Protein AF-A0A939EQE9-F1 (afdb_monomer_lite)

Structure (mmCIF, N/CA/C/O backbone):
data_AF-A0A939EQE9-F1
#
_entry.id   AF-A0A939EQE9-F1
#
loop_
_atom_site.group_PDB
_atom_site.id
_atom_site.type_symbol
_atom_site.label_atom_id
_atom_site.label_alt_id
_atom_site.label_comp_id
_atom_site.label_asym_id
_atom_site.label_entity_id
_atom_site.label_seq_id
_atom_site.pdbx_PDB_ins_code
_atom_site.Cartn_x
_atom_site.Cartn_y
_atom_site.Cartn_z
_atom_site.occupancy
_atom_site.B_iso_or_equiv
_atom_site.auth_seq_id
_atom_site.auth_comp_id
_atom_site.auth_asym_id
_atom_site.auth_atom_id
_atom_site.pdbx_PDB_model_num
ATOM 1 N N . MET A 1 1 ? 16.588 -13.476 35.657 1.00 34.91 1 MET A N 1
ATOM 2 C CA . MET A 1 1 ? 16.085 -14.043 34.390 1.00 34.91 1 MET A CA 1
ATOM 3 C C . MET A 1 1 ? 15.772 -12.868 33.487 1.00 34.91 1 MET A C 1
ATOM 5 O O . MET A 1 1 ? 14.836 -12.142 33.768 1.00 34.91 1 MET A O 1
ATOM 9 N N . GLY A 1 2 ? 16.633 -12.607 32.510 1.00 31.03 2 GLY A N 1
ATOM 10 C CA . GLY A 1 2 ? 16.473 -11.531 31.537 1.00 31.03 2 GLY A CA 1
ATOM 11 C C . GLY A 1 2 ? 17.235 -11.948 30.291 1.00 31.03 2 GLY A C 1
ATOM 12 O O . GLY A 1 2 ? 18.462 -11.993 30.320 1.00 31.03 2 GLY A O 1
ATOM 13 N N . CYS A 1 3 ? 16.514 -12.356 29.251 1.00 25.38 3 CYS A N 1
ATOM 14 C CA . CYS A 1 3 ? 17.096 -12.644 27.946 1.00 25.38 3 CYS A CA 1
ATOM 15 C C . CYS A 1 3 ? 17.011 -11.368 27.111 1.00 25.38 3 CYS A C 1
ATOM 17 O O . CYS A 1 3 ? 15.936 -10.988 26.659 1.00 25.38 3 CYS A O 1
ATOM 19 N N . ARG A 1 4 ? 18.154 -10.698 26.945 1.00 24.97 4 ARG A N 1
ATOM 20 C CA . ARG A 1 4 ? 18.380 -9.739 25.862 1.00 24.97 4 ARG A CA 1
ATOM 21 C C . ARG A 1 4 ? 18.660 -10.559 24.605 1.00 24.97 4 ARG A C 1
ATOM 23 O O . ARG A 1 4 ? 19.677 -11.245 24.552 1.00 24.97 4 ARG A O 1
ATOM 30 N N . LEU A 1 5 ? 17.757 -10.508 23.632 1.00 29.67 5 LEU A N 1
ATOM 31 C CA . LEU A 1 5 ? 18.028 -10.964 22.272 1.00 29.67 5 LEU A CA 1
ATOM 32 C C . LEU A 1 5 ? 18.922 -9.915 21.608 1.00 29.67 5 LEU A C 1
ATOM 34 O O . LEU A 1 5 ? 18.511 -8.777 21.400 1.00 29.67 5 LEU A O 1
ATOM 38 N N . GLN A 1 6 ? 20.169 -10.296 21.361 1.00 24.81 6 GLN A N 1
ATOM 39 C CA . GLN A 1 6 ? 21.154 -9.496 20.650 1.00 24.81 6 GLN A CA 1
ATOM 40 C C . GLN A 1 6 ? 21.200 -10.034 19.220 1.00 24.81 6 GLN A C 1
ATOM 42 O O . GLN A 1 6 ? 21.625 -11.168 19.003 1.00 24.81 6 GLN A O 1
ATOM 47 N N . LEU A 1 7 ? 20.673 -9.260 18.270 1.00 29.92 7 LEU A N 1
ATOM 48 C CA . LEU A 1 7 ? 20.821 -9.543 16.843 1.00 29.92 7 LEU A CA 1
ATOM 49 C C . LEU A 1 7 ? 22.297 -9.335 16.454 1.00 29.92 7 LEU A C 1
ATOM 51 O O . LEU A 1 7 ? 22.923 -8.417 16.989 1.00 29.92 7 LEU A O 1
ATOM 55 N N . PRO A 1 8 ? 22.878 -10.178 15.584 1.00 30.25 8 PRO A N 1
ATOM 56 C CA . PRO A 1 8 ? 24.250 -9.997 15.137 1.00 30.25 8 PRO A CA 1
ATOM 57 C C . PRO A 1 8 ? 24.342 -8.809 14.174 1.00 30.25 8 PRO A C 1
ATOM 59 O O . PRO A 1 8 ? 23.549 -8.699 13.238 1.00 30.25 8 PRO A O 1
ATOM 62 N N . ASP A 1 9 ? 25.337 -7.952 14.396 1.00 28.48 9 ASP A N 1
ATOM 63 C CA . ASP A 1 9 ? 25.759 -6.922 13.450 1.00 28.48 9 ASP A CA 1
ATOM 64 C C . ASP A 1 9 ? 26.266 -7.609 12.172 1.00 28.48 9 ASP A C 1
ATOM 66 O O . ASP A 1 9 ? 27.378 -8.140 12.128 1.00 28.48 9 ASP A O 1
ATOM 70 N N . ALA A 1 10 ? 25.430 -7.654 11.136 1.00 31.98 10 ALA A N 1
ATOM 71 C CA . ALA A 1 10 ? 25.854 -8.041 9.800 1.00 31.98 10 ALA A CA 1
ATOM 72 C C . ALA A 1 10 ? 26.467 -6.812 9.114 1.00 31.98 10 ALA A C 1
ATOM 74 O O . ALA A 1 10 ? 25.790 -5.805 8.910 1.00 31.98 10 ALA A O 1
ATOM 75 N N . GLU A 1 11 ? 27.754 -6.891 8.771 1.00 26.02 11 GLU A N 1
ATOM 76 C CA . GLU A 1 11 ? 28.427 -5.912 7.916 1.00 26.02 11 GLU A CA 1
ATOM 77 C C . GLU A 1 11 ? 27.676 -5.786 6.580 1.00 26.02 11 GLU A C 1
ATOM 79 O O . GLU A 1 11 ? 27.635 -6.712 5.768 1.00 26.02 11 GLU A O 1
ATOM 84 N N . ILE A 1 12 ? 27.067 -4.622 6.359 1.00 30.70 12 ILE A N 1
ATOM 85 C CA . ILE A 1 12 ? 26.352 -4.278 5.131 1.00 30.70 12 ILE A CA 1
ATOM 86 C C . ILE A 1 12 ? 27.391 -3.963 4.049 1.00 30.70 12 ILE A C 1
ATOM 88 O O . ILE A 1 12 ? 28.081 -2.945 4.101 1.00 30.70 12 ILE A O 1
ATOM 92 N N . SER A 1 13 ? 27.507 -4.842 3.052 1.00 26.80 13 SER A N 1
ATOM 93 C CA . SER A 1 13 ? 28.206 -4.541 1.801 1.00 26.80 13 SER A CA 1
ATOM 94 C C . SER A 1 13 ? 27.229 -3.845 0.842 1.00 26.80 13 SER A C 1
ATOM 96 O O . SER A 1 13 ? 26.195 -4.434 0.523 1.00 26.80 13 SER A O 1
ATOM 98 N N . PRO A 1 14 ? 27.515 -2.623 0.353 1.00 32.50 14 PRO A N 1
ATOM 99 C CA . PRO A 1 14 ? 26.620 -1.907 -0.541 1.00 32.50 14 PRO A CA 1
ATOM 100 C C . PRO A 1 14 ? 26.850 -2.417 -1.962 1.00 32.50 14 PRO A C 1
ATOM 102 O O . PRO A 1 14 ? 27.685 -1.906 -2.709 1.00 32.50 14 PRO A O 1
ATOM 105 N N . LYS A 1 15 ? 26.143 -3.480 -2.329 1.00 33.53 15 LYS A N 1
ATOM 106 C CA . LYS A 1 15 ? 25.943 -3.861 -3.728 1.00 33.53 15 LYS A CA 1
ATOM 107 C C . LYS A 1 15 ? 24.498 -4.302 -3.901 1.00 33.53 15 LYS A C 1
ATOM 109 O O . LYS A 1 15 ? 24.227 -5.490 -4.052 1.00 33.53 15 LYS A O 1
ATOM 114 N N . SER A 1 16 ? 23.574 -3.343 -3.862 1.00 40.69 16 SER A N 1
ATOM 115 C CA . SER A 1 16 ? 22.259 -3.540 -4.468 1.00 40.69 16 SER A CA 1
ATOM 116 C C . SER A 1 16 ? 22.486 -3.895 -5.944 1.00 40.69 16 SER A C 1
ATOM 118 O O . SER A 1 16 ? 23.161 -3.185 -6.687 1.00 40.69 16 SER A O 1
ATOM 120 N N . GLY A 1 17 ? 22.022 -5.078 -6.346 1.00 35.97 17 GLY A N 1
ATOM 121 C CA . GLY A 1 17 ? 22.230 -5.639 -7.685 1.00 35.97 17 GLY A CA 1
ATOM 122 C C . GLY A 1 17 ? 21.421 -4.953 -8.788 1.00 35.97 17 GLY A C 1
ATOM 123 O O . GLY A 1 17 ? 21.628 -5.253 -9.959 1.00 35.97 17 GLY A O 1
ATOM 124 N N . LEU A 1 18 ? 20.555 -3.999 -8.447 1.00 42.44 18 LEU A N 1
ATOM 125 C CA . LEU A 1 18 ? 19.725 -3.230 -9.377 1.00 42.44 18 LEU A CA 1
ATOM 126 C C . LEU A 1 18 ? 20.501 -2.056 -9.996 1.00 42.44 18 LEU A C 1
ATOM 128 O O . LEU A 1 18 ? 20.061 -0.916 -10.011 1.00 42.44 18 LEU A O 1
ATOM 132 N N . THR A 1 19 ? 21.707 -2.309 -10.501 1.00 40.69 19 THR A N 1
ATOM 133 C CA . THR A 1 19 ? 22.569 -1.227 -11.024 1.00 40.69 19 THR A CA 1
ATOM 134 C C . THR A 1 19 ? 22.196 -0.759 -12.432 1.00 40.69 19 THR A C 1
ATOM 136 O O . THR A 1 19 ? 22.809 0.179 -12.942 1.00 40.69 19 THR A O 1
ATOM 139 N N . ASN A 1 20 ? 21.220 -1.394 -13.091 1.00 42.59 20 ASN A N 1
ATOM 140 C CA . ASN A 1 20 ? 20.863 -1.059 -14.463 1.00 42.59 20 ASN A CA 1
ATOM 141 C C . ASN A 1 20 ? 19.345 -0.985 -14.676 1.00 42.59 20 ASN A C 1
ATOM 143 O O . ASN A 1 20 ? 18.615 -1.962 -14.545 1.00 42.59 20 ASN A O 1
ATOM 147 N N . ARG A 1 21 ? 18.900 0.195 -15.108 1.00 46.31 21 ARG A N 1
ATOM 148 C CA . ARG A 1 21 ? 17.548 0.571 -15.549 1.00 46.31 21 ARG A CA 1
ATOM 149 C C . ARG A 1 21 ? 16.850 -0.450 -16.461 1.00 46.31 21 ARG A C 1
ATOM 151 O O . ARG A 1 21 ? 15.634 -0.614 -16.407 1.00 46.31 21 ARG A O 1
ATOM 158 N N . SER A 1 22 ? 17.619 -1.150 -17.294 1.00 42.97 22 SER A N 1
ATOM 159 C CA . SER A 1 22 ? 17.098 -2.190 -18.190 1.00 42.97 22 SER A CA 1
ATOM 160 C C . SER A 1 22 ? 16.653 -3.471 -17.474 1.00 42.97 22 SER A C 1
ATOM 162 O O . SER A 1 22 ? 15.850 -4.219 -18.035 1.00 42.97 22 SER A O 1
ATOM 164 N N . ASP A 1 23 ? 17.118 -3.713 -16.247 1.00 48.62 23 ASP A N 1
ATOM 165 C CA . ASP A 1 23 ? 16.710 -4.865 -15.448 1.00 48.62 23 ASP A CA 1
ATOM 166 C C . ASP A 1 23 ? 15.343 -4.618 -14.795 1.00 48.62 23 ASP A C 1
ATOM 168 O O . ASP A 1 23 ? 14.471 -5.466 -14.942 1.00 48.62 23 ASP A O 1
ATOM 172 N N . LEU A 1 24 ? 15.063 -3.422 -14.256 1.00 50.59 24 LEU A N 1
ATOM 173 C CA . LEU A 1 24 ? 13.741 -3.072 -13.697 1.00 50.59 24 LEU A CA 1
ATOM 174 C C . LEU A 1 24 ? 12.598 -3.164 -14.734 1.00 50.59 24 LEU A C 1
ATOM 176 O O . LEU A 1 24 ? 11.548 -3.737 -14.447 1.00 50.59 24 LEU A O 1
ATOM 180 N N . MET A 1 25 ? 12.824 -2.697 -15.970 1.00 43.81 25 MET A N 1
ATOM 181 C CA . MET A 1 25 ? 11.881 -2.860 -17.100 1.00 43.81 25 MET A CA 1
ATOM 182 C C . MET A 1 25 ? 11.673 -4.331 -17.497 1.00 43.81 25 MET A C 1
ATOM 184 O O . MET A 1 25 ? 10.622 -4.721 -18.001 1.00 43.81 25 MET A O 1
ATOM 188 N N . ARG A 1 26 ? 12.686 -5.183 -17.305 1.00 46.50 26 ARG A N 1
ATOM 189 C CA . ARG A 1 26 ? 12.564 -6.622 -17.574 1.00 46.50 26 ARG A CA 1
ATOM 190 C C . ARG A 1 26 ? 11.823 -7.346 -16.459 1.00 46.50 26 ARG A C 1
ATOM 192 O O . ARG A 1 26 ? 11.214 -8.365 -16.766 1.00 46.50 26 ARG A O 1
ATOM 199 N N . LEU A 1 27 ? 11.845 -6.844 -15.225 1.00 49.91 27 LEU A N 1
ATOM 200 C CA . LEU A 1 27 ? 11.124 -7.425 -14.090 1.00 49.91 27 LEU A CA 1
ATOM 201 C C . LEU A 1 27 ? 9.607 -7.258 -14.221 1.00 49.91 27 LEU A C 1
ATOM 203 O O . LEU A 1 27 ? 8.882 -8.237 -14.043 1.00 49.91 27 LEU A O 1
ATOM 207 N N . SER A 1 28 ? 9.124 -6.091 -14.662 1.00 43.44 28 SER A N 1
ATOM 208 C CA . SER A 1 28 ? 7.697 -5.908 -14.984 1.00 43.44 28 SER A CA 1
ATOM 209 C C . SER A 1 28 ? 7.237 -6.807 -16.148 1.00 43.44 28 SER A C 1
ATOM 211 O O . SER A 1 28 ? 6.115 -7.313 -16.144 1.00 43.44 28 SER A O 1
ATOM 213 N N . ALA A 1 29 ? 8.119 -7.074 -17.120 1.00 38.91 29 ALA A N 1
ATOM 214 C CA . ALA A 1 29 ? 7.817 -7.856 -18.324 1.00 38.91 29 ALA A CA 1
ATOM 215 C C . ALA A 1 29 ? 8.039 -9.385 -18.199 1.00 38.91 29 ALA A C 1
ATOM 217 O O . ALA A 1 29 ? 7.599 -10.152 -19.072 1.00 38.91 29 ALA A O 1
ATOM 218 N N . ARG A 1 30 ? 8.755 -9.865 -17.169 1.00 37.94 30 ARG A N 1
ATOM 219 C CA . ARG A 1 30 ? 9.165 -11.279 -17.038 1.00 37.94 30 ARG A CA 1
ATOM 220 C C . ARG A 1 30 ? 8.267 -12.145 -16.169 1.00 37.94 30 ARG A C 1
ATOM 222 O O . ARG A 1 30 ? 8.395 -13.361 -16.311 1.00 37.94 30 ARG A O 1
ATOM 229 N N . SER A 1 31 ? 7.354 -11.601 -15.363 1.00 40.62 31 SER A N 1
ATOM 230 C CA . SER A 1 31 ? 6.497 -12.473 -14.555 1.00 40.62 31 SER A CA 1
ATOM 231 C C . SER A 1 31 ? 5.553 -13.294 -15.467 1.00 40.62 31 SER A C 1
ATOM 233 O O . SER A 1 31 ? 4.802 -12.751 -16.290 1.00 40.62 31 SER A O 1
ATOM 235 N N . PRO A 1 32 ? 5.615 -14.637 -15.419 1.00 36.09 32 PRO A N 1
ATOM 236 C CA . PRO A 1 32 ? 4.821 -15.488 -16.302 1.00 36.09 32 PRO A CA 1
ATOM 237 C C . PRO A 1 32 ? 3.316 -15.455 -15.972 1.00 36.09 32 PRO A C 1
ATOM 239 O O . PRO A 1 32 ? 2.513 -15.794 -16.844 1.00 36.09 32 PRO A O 1
ATOM 242 N N . SER A 1 33 ? 2.921 -14.991 -14.777 1.00 44.56 33 SER A N 1
ATOM 243 C CA . SER A 1 33 ? 1.521 -14.822 -14.353 1.00 44.56 33 SER A CA 1
ATOM 244 C C . SER A 1 33 ? 0.811 -13.637 -15.035 1.00 44.56 33 SER A C 1
ATOM 246 O O . SER A 1 33 ? -0.395 -13.710 -15.279 1.00 44.56 33 SER A O 1
ATOM 248 N N . LEU A 1 34 ? 1.534 -12.592 -15.468 1.00 40.53 34 LEU A N 1
ATOM 249 C CA . LEU A 1 34 ? 0.934 -11.385 -16.065 1.00 40.53 34 LEU A CA 1
ATOM 250 C C . LEU A 1 34 ? 0.543 -11.509 -17.552 1.00 40.53 34 LEU A C 1
ATOM 252 O O . LEU A 1 34 ? -0.293 -10.742 -18.040 1.00 40.53 34 LEU A O 1
ATOM 256 N N . ARG A 1 35 ? 1.099 -12.467 -18.309 1.00 41.25 35 ARG A N 1
ATOM 257 C CA . ARG A 1 35 ? 0.860 -12.553 -19.770 1.00 41.25 35 ARG A CA 1
ATOM 258 C C . ARG A 1 35 ? -0.572 -12.934 -20.143 1.00 41.25 35 ARG A C 1
ATOM 260 O O . ARG A 1 35 ? -1.045 -12.538 -21.203 1.00 41.25 35 ARG A O 1
ATOM 267 N N . TRP A 1 36 ? -1.271 -13.679 -19.288 1.00 39.84 36 TRP A N 1
ATOM 268 C CA . TRP A 1 36 ? -2.651 -14.102 -19.551 1.00 39.84 36 TRP A CA 1
ATOM 269 C C . TRP A 1 36 ? -3.690 -13.026 -19.170 1.00 39.84 36 TRP A C 1
ATOM 271 O O . TRP A 1 36 ? -4.720 -12.902 -19.833 1.00 39.84 36 TRP A O 1
ATOM 281 N N . LEU A 1 37 ? -3.390 -12.170 -18.183 1.00 38.66 37 LEU A N 1
ATOM 282 C CA . LEU A 1 37 ? -4.268 -11.071 -17.742 1.00 38.66 37 LEU A CA 1
ATOM 283 C C . LEU A 1 37 ? -4.346 -9.899 -18.727 1.00 38.66 37 LEU A C 1
ATOM 285 O O . LEU A 1 37 ? -5.388 -9.242 -18.798 1.00 38.66 37 LEU A O 1
ATOM 289 N N . ARG A 1 38 ? -3.306 -9.690 -19.551 1.00 41.22 38 ARG A N 1
ATOM 290 C CA . ARG A 1 38 ? -3.278 -8.662 -20.614 1.00 41.22 38 ARG A CA 1
ATOM 291 C C . ARG A 1 38 ? -4.454 -8.778 -21.596 1.00 41.22 38 ARG A C 1
ATOM 293 O O . ARG A 1 38 ? -4.891 -7.774 -22.152 1.00 41.22 38 ARG A O 1
ATOM 300 N N . HIS A 1 39 ? -5.021 -9.974 -21.771 1.00 37.62 39 HIS A N 1
ATOM 301 C CA . HIS A 1 39 ? -6.156 -10.189 -22.672 1.00 37.62 39 HIS A CA 1
ATOM 302 C C . HIS A 1 39 ? -7.536 -10.008 -22.022 1.00 37.62 39 HIS A C 1
ATOM 304 O O . HIS A 1 39 ? -8.503 -9.769 -22.742 1.00 37.62 39 HIS A O 1
ATOM 310 N N . VAL A 1 40 ? -7.652 -10.074 -20.692 1.00 41.16 40 VAL A N 1
ATOM 311 C CA . VAL A 1 40 ? -8.954 -9.988 -19.999 1.00 41.16 40 VAL A CA 1
ATOM 312 C C . VAL A 1 40 ? -9.355 -8.532 -19.727 1.00 41.16 40 VAL A C 1
ATOM 314 O O . VAL A 1 40 ? -10.527 -8.184 -19.856 1.00 41.16 40 VAL A O 1
ATOM 317 N N . LEU A 1 41 ? -8.391 -7.652 -19.441 1.00 34.34 41 LEU A N 1
ATOM 318 C CA . LEU A 1 41 ? -8.651 -6.233 -19.148 1.00 34.34 41 LEU A CA 1
ATOM 319 C C . LEU A 1 41 ? -8.969 -5.379 -20.390 1.00 34.34 41 LEU A C 1
ATOM 321 O O . LEU A 1 41 ? -9.663 -4.374 -20.270 1.00 34.34 41 LEU A O 1
ATOM 325 N N . SER A 1 42 ? -8.570 -5.810 -21.593 1.00 34.59 42 SER A N 1
ATOM 326 C CA . SER A 1 42 ? -8.857 -5.078 -22.844 1.00 34.59 42 SER A CA 1
ATOM 327 C C . SER A 1 42 ? -10.347 -5.048 -23.233 1.00 34.59 42 SER A C 1
ATOM 329 O O . SER A 1 42 ? -10.729 -4.275 -24.105 1.00 34.59 42 SER A O 1
ATOM 331 N N . PHE A 1 43 ? -11.205 -5.868 -22.611 1.00 32.72 43 PHE A N 1
ATOM 332 C CA . PHE A 1 43 ? -12.626 -5.972 -22.980 1.00 32.72 43 PHE A CA 1
ATOM 333 C C . PHE A 1 43 ? -13.600 -5.248 -22.036 1.00 32.72 43 PHE A C 1
ATOM 335 O O . PHE A 1 43 ? -14.765 -5.089 -22.394 1.00 32.72 43 PHE A O 1
ATOM 342 N N . ALA A 1 44 ? -13.162 -4.793 -20.857 1.00 32.59 44 ALA A N 1
ATOM 343 C CA . ALA A 1 44 ? -14.076 -4.263 -19.838 1.00 32.59 44 ALA A CA 1
ATOM 344 C C . ALA A 1 44 ? -14.282 -2.735 -19.885 1.00 32.59 44 ALA A C 1
ATOM 346 O O . ALA A 1 44 ? -15.312 -2.259 -19.421 1.00 32.59 44 ALA A O 1
ATOM 347 N N . MET A 1 45 ? -13.366 -1.961 -20.479 1.00 31.30 45 MET A N 1
ATOM 348 C CA . MET A 1 45 ? -13.453 -0.487 -20.475 1.00 31.30 45 MET A CA 1
ATOM 349 C C . MET A 1 45 ? -14.337 0.128 -21.575 1.00 31.30 45 MET A C 1
ATOM 351 O O . MET A 1 45 ? -14.521 1.340 -21.599 1.00 31.30 45 MET A O 1
ATOM 355 N N . LEU A 1 46 ? -14.910 -0.659 -22.493 1.00 32.91 46 LEU A N 1
ATOM 356 C CA . LEU A 1 46 ? -15.567 -0.108 -23.691 1.00 32.91 46 LEU A CA 1
ATOM 357 C C . LEU A 1 46 ? -17.096 0.026 -23.608 1.00 32.91 46 LEU A C 1
ATOM 359 O O . LEU A 1 46 ? -17.741 0.251 -24.632 1.00 32.91 46 LEU A O 1
ATOM 363 N N . ALA A 1 47 ? -17.706 -0.113 -22.429 1.00 34.41 47 ALA A N 1
ATOM 364 C CA . ALA A 1 47 ? -19.165 -0.142 -22.344 1.00 34.41 47 ALA A CA 1
ATOM 365 C C . ALA A 1 47 ? -19.758 0.477 -21.072 1.00 34.41 47 ALA A C 1
ATOM 367 O O . ALA A 1 47 ? -20.395 -0.245 -20.320 1.00 34.41 47 ALA A O 1
ATOM 368 N N . VAL A 1 48 ? -19.675 1.803 -20.896 1.00 34.34 48 VAL A N 1
ATOM 369 C CA . VAL A 1 48 ? -20.795 2.587 -20.328 1.00 34.34 48 VAL A CA 1
ATOM 370 C C . VAL A 1 48 ? -20.798 3.998 -20.934 1.00 34.34 48 VAL A C 1
ATOM 372 O O . VAL A 1 48 ? -20.062 4.881 -20.517 1.00 34.34 48 VAL A O 1
ATOM 375 N N . PHE A 1 49 ? -21.665 4.210 -21.924 1.00 29.83 49 PHE A N 1
ATOM 376 C CA . PHE A 1 49 ? -22.088 5.527 -22.406 1.00 29.83 49 PHE A CA 1
ATOM 377 C C . PHE A 1 49 ? -23.596 5.655 -22.133 1.00 29.83 49 PHE A C 1
ATOM 379 O O . PHE A 1 49 ? -24.344 4.717 -22.404 1.00 29.83 49 PHE A O 1
ATOM 386 N N . PHE A 1 50 ? -24.011 6.842 -21.674 1.00 29.09 50 PHE A N 1
ATOM 387 C CA . PHE A 1 50 ? -25.382 7.344 -21.461 1.00 29.09 50 PHE A CA 1
ATOM 388 C C . PHE A 1 50 ? -26.173 6.858 -20.232 1.00 29.09 50 PHE A C 1
ATOM 390 O O . PHE A 1 50 ? -26.784 5.797 -20.267 1.00 29.09 50 PHE A O 1
ATOM 397 N N . ALA A 1 51 ? -26.337 7.749 -19.240 1.00 30.64 51 ALA A N 1
ATOM 398 C CA . ALA A 1 51 ? -27.663 8.182 -18.762 1.00 30.64 51 ALA A CA 1
ATOM 399 C C . ALA A 1 51 ? -27.591 9.357 -17.753 1.00 30.64 51 ALA A C 1
ATOM 401 O O . ALA A 1 51 ? -27.227 9.187 -16.598 1.00 30.64 51 ALA A O 1
ATOM 402 N N . SER A 1 52 ? -27.990 10.542 -18.231 1.00 33.16 52 SER A N 1
ATOM 403 C CA . SER A 1 52 ? -28.849 11.558 -17.584 1.00 33.16 52 SER A CA 1
ATOM 404 C C . SER A 1 52 ? -28.831 11.760 -16.054 1.00 33.16 52 SER A C 1
ATOM 406 O O . SER A 1 52 ? -29.398 10.969 -15.301 1.00 33.16 52 SER A O 1
ATOM 408 N N . ALA A 1 53 ? -28.374 12.947 -15.639 1.00 31.36 53 ALA A N 1
ATOM 409 C CA . ALA A 1 53 ? -28.700 13.578 -14.357 1.00 31.36 53 ALA A CA 1
ATOM 410 C C . ALA A 1 53 ? -30.160 14.084 -14.295 1.00 31.36 53 ALA A C 1
ATOM 412 O O . ALA A 1 53 ? -30.757 14.399 -15.330 1.00 31.36 53 ALA A O 1
ATOM 413 N N . PRO A 1 54 ? -30.689 14.296 -13.077 1.00 38.56 54 PRO A N 1
ATOM 414 C CA . PRO A 1 54 ? -31.459 15.505 -12.794 1.00 38.56 54 PRO A CA 1
ATOM 415 C C . PRO A 1 54 ? -30.943 16.253 -11.544 1.00 38.56 54 PRO A C 1
ATOM 417 O O . PRO A 1 54 ? -30.234 15.675 -10.719 1.00 38.56 54 PRO A O 1
ATOM 420 N N . PRO A 1 55 ? -31.272 17.552 -11.406 1.00 36.84 55 PRO A N 1
ATOM 421 C CA . PRO A 1 55 ? -30.652 18.447 -10.436 1.00 36.84 55 PRO A CA 1
ATOM 422 C C . PRO A 1 55 ? -31.348 18.368 -9.076 1.00 36.84 55 PRO A C 1
ATOM 424 O O . PRO A 1 55 ? -32.555 18.129 -9.008 1.00 36.84 55 PRO A O 1
ATOM 427 N N . LEU A 1 56 ? -30.614 18.658 -8.000 1.00 31.52 56 LEU A N 1
ATOM 428 C CA . LEU A 1 56 ? -31.206 18.915 -6.691 1.00 31.52 56 LEU A CA 1
ATOM 429 C C . LEU A 1 56 ? -30.718 20.241 -6.103 1.00 31.52 56 LEU A C 1
ATOM 431 O O . LEU A 1 56 ? -29.563 20.638 -6.211 1.00 31.52 56 LEU A O 1
ATOM 435 N N . SER A 1 57 ? -31.719 20.915 -5.559 1.00 35.03 57 SER A N 1
ATOM 436 C CA . SER A 1 57 ? -31.859 22.275 -5.064 1.00 35.03 57 SER A CA 1
ATOM 437 C C . SER A 1 57 ? -30.938 22.681 -3.916 1.00 35.03 57 SER A C 1
ATOM 439 O O . SER A 1 57 ? -30.669 21.910 -3.000 1.00 35.03 57 SER A O 1
ATOM 441 N N . THR A 1 58 ? -30.603 23.969 -3.932 1.00 34.03 58 THR A N 1
ATOM 442 C CA . THR A 1 58 ? -30.190 24.800 -2.798 1.00 34.03 58 THR A CA 1
ATOM 443 C C . THR A 1 58 ? -31.256 24.860 -1.705 1.00 34.03 58 THR A C 1
ATOM 445 O O . THR A 1 58 ? -32.409 25.135 -2.028 1.00 34.03 58 THR A O 1
ATOM 448 N N . ASP A 1 59 ? -30.857 24.749 -0.435 1.00 30.22 59 ASP A N 1
ATOM 449 C CA . ASP A 1 59 ? -31.313 25.699 0.585 1.00 30.22 59 ASP A CA 1
ATOM 450 C C . ASP A 1 59 ? -30.407 25.744 1.825 1.00 30.22 59 ASP A C 1
ATOM 452 O O . ASP A 1 59 ? -29.694 24.797 2.154 1.00 30.22 59 ASP A O 1
ATOM 456 N N . GLN A 1 60 ? -30.407 26.927 2.436 1.00 31.27 60 GLN A N 1
ATOM 457 C CA . GLN A 1 60 ? -29.516 27.443 3.476 1.00 31.27 60 GLN A CA 1
ATOM 458 C C . GLN A 1 60 ? -29.941 27.070 4.912 1.00 31.27 60 GLN A C 1
ATOM 460 O O . GLN A 1 60 ? -31.035 26.558 5.125 1.00 31.27 60 GLN A O 1
ATOM 465 N N . ALA A 1 61 ? -29.104 27.519 5.868 1.00 29.89 61 ALA A N 1
ATOM 466 C CA . ALA A 1 61 ? -29.329 27.774 7.307 1.00 29.89 61 ALA A CA 1
ATOM 467 C C . ALA A 1 61 ? -28.605 26.768 8.230 1.00 29.89 61 ALA A C 1
ATOM 469 O O . ALA A 1 61 ? -28.653 25.571 8.004 1.00 29.89 61 ALA A O 1
ATOM 470 N N . THR A 1 62 ? -27.906 27.145 9.305 1.00 32.62 62 THR A N 1
ATOM 471 C CA . THR A 1 62 ? -27.782 28.430 10.013 1.00 32.62 62 THR A CA 1
ATOM 472 C C . THR A 1 62 ? -26.576 28.357 10.950 1.00 32.62 62 THR A C 1
ATOM 474 O O . THR A 1 62 ? -26.255 27.294 11.476 1.00 32.62 62 THR A O 1
ATOM 477 N N . ALA A 1 63 ? -25.949 29.509 11.180 1.00 30.91 63 ALA A N 1
ATOM 478 C CA . ALA A 1 63 ? -24.882 29.716 12.147 1.00 30.91 63 ALA A CA 1
ATOM 479 C C . ALA A 1 63 ? -25.354 29.494 13.596 1.00 30.91 63 ALA A C 1
ATOM 481 O O . ALA A 1 63 ? -26.431 29.956 13.976 1.00 30.91 63 ALA A O 1
ATOM 482 N N . ALA A 1 64 ? -24.506 28.864 14.410 1.00 33.75 64 ALA A N 1
ATOM 483 C CA . ALA A 1 64 ? -24.606 28.890 15.863 1.00 33.75 64 ALA A CA 1
ATOM 484 C C . ALA A 1 64 ? -23.220 29.158 16.466 1.00 33.75 64 ALA A C 1
ATOM 486 O O . ALA A 1 64 ? -22.232 28.497 16.153 1.00 33.75 64 ALA A O 1
ATOM 487 N N . THR A 1 65 ? -23.190 30.200 17.285 1.00 32.75 65 THR A N 1
ATOM 488 C CA . THR A 1 65 ? -22.063 30.819 17.981 1.00 32.75 65 THR A CA 1
ATOM 489 C C . THR A 1 65 ? -21.428 29.856 18.991 1.00 32.75 65 THR A C 1
ATOM 491 O O . THR A 1 65 ? -22.151 29.224 19.759 1.00 32.75 65 THR A O 1
ATOM 494 N N . ARG A 1 66 ? -20.091 29.763 19.019 1.00 31.84 66 ARG A N 1
ATOM 495 C CA . ARG A 1 66 ? -19.329 28.980 20.006 1.00 31.84 66 ARG A CA 1
ATOM 496 C C . ARG A 1 66 ? -18.657 29.919 21.007 1.00 31.84 66 ARG A C 1
ATOM 498 O O . ARG A 1 66 ? -17.953 30.844 20.619 1.00 31.84 66 ARG A O 1
ATOM 505 N N . GLU A 1 67 ? -18.948 29.662 22.274 1.00 33.06 67 GLU A N 1
ATOM 506 C CA . GLU A 1 67 ? -18.435 30.320 23.475 1.00 33.06 67 GLU A CA 1
ATOM 507 C C . GLU A 1 67 ? -16.982 29.879 23.744 1.00 33.06 67 GLU A C 1
ATOM 509 O O . GLU A 1 67 ? -16.634 28.714 23.535 1.00 33.06 67 GLU A O 1
ATOM 514 N N . GLU A 1 68 ? -16.137 30.833 24.139 1.00 32.06 68 GLU A N 1
ATOM 515 C CA . GLU A 1 68 ? -14.699 30.687 24.410 1.00 32.06 68 GLU A CA 1
ATOM 516 C C . GLU A 1 68 ? -14.390 30.076 25.794 1.00 32.06 68 GLU A C 1
ATOM 518 O O . GLU A 1 68 ? -15.199 30.181 26.714 1.00 32.06 68 GLU A O 1
ATOM 523 N N . LEU A 1 69 ? -13.139 29.588 25.914 1.00 27.08 69 LEU A N 1
ATOM 524 C CA . LEU A 1 69 ? -12.311 29.212 27.085 1.00 27.08 69 LEU A CA 1
ATOM 525 C C . LEU A 1 69 ? -12.079 27.704 27.344 1.00 27.08 69 LEU A C 1
ATOM 527 O O . LEU A 1 69 ? -13.017 26.914 27.287 1.00 27.08 69 LEU A O 1
ATOM 531 N N . PRO A 1 70 ? -10.891 27.326 27.870 1.00 34.62 70 PRO A N 1
ATOM 532 C CA . PRO A 1 70 ? -9.546 27.786 27.503 1.00 34.62 70 PRO A CA 1
ATOM 533 C C . PRO A 1 70 ? -8.547 26.623 27.284 1.00 34.62 70 PRO A C 1
ATOM 535 O O . PRO A 1 70 ? -8.804 25.471 27.625 1.00 34.62 70 PRO A O 1
ATOM 538 N N . GLU A 1 71 ? -7.393 26.994 26.724 1.00 33.09 71 GLU A N 1
ATOM 539 C CA . GLU A 1 71 ? -6.167 26.219 26.477 1.00 33.09 71 GLU A CA 1
ATOM 540 C C . GLU A 1 71 ? -5.697 25.299 27.616 1.00 33.09 71 GLU A C 1
ATOM 542 O O . GLU A 1 71 ? -5.679 25.708 28.778 1.00 33.09 71 GLU A O 1
ATOM 547 N N . GLN A 1 72 ? -5.204 24.115 27.218 1.00 28.56 72 GLN A N 1
ATOM 548 C CA . GLN A 1 72 ? -4.043 23.341 27.717 1.00 28.56 72 GLN A CA 1
ATOM 549 C C . GLN A 1 72 ? -4.163 21.927 27.102 1.00 28.56 72 GLN A C 1
ATOM 551 O O . GLN A 1 72 ? -5.227 21.330 27.196 1.00 28.56 72 GLN A O 1
ATOM 556 N N . SER A 1 73 ? -3.194 21.299 26.437 1.00 29.84 73 SER A N 1
ATOM 557 C CA . SER A 1 73 ? -1.751 21.498 26.287 1.00 29.84 73 SER A CA 1
ATOM 558 C C . SER A 1 73 ? -1.302 20.788 24.996 1.00 29.84 73 SER A C 1
ATOM 560 O O . SER A 1 73 ? -1.539 19.589 24.849 1.00 29.84 73 SER A O 1
ATOM 562 N N . GLU A 1 74 ? -0.678 21.527 24.080 1.00 34.06 74 GLU A N 1
ATOM 563 C CA . GLU A 1 74 ? -0.033 21.024 22.864 1.00 34.06 74 GLU A CA 1
ATOM 564 C C . GLU A 1 74 ? 1.387 20.547 23.189 1.00 34.06 74 GLU A C 1
ATOM 566 O O . GLU A 1 74 ? 2.239 21.354 23.545 1.00 34.06 74 GLU A O 1
ATOM 571 N N . GLU A 1 75 ? 1.649 19.251 23.042 1.00 36.47 75 GLU A N 1
ATOM 572 C CA . GLU A 1 75 ? 2.995 18.687 22.890 1.00 36.47 75 GLU A CA 1
ATOM 573 C C . GLU A 1 75 ? 2.838 17.330 22.189 1.00 36.47 75 GLU A C 1
ATOM 575 O O . GLU A 1 75 ? 2.611 16.319 22.836 1.00 36.47 75 GLU A O 1
ATOM 580 N N . ASP A 1 76 ? 2.790 17.363 20.851 1.00 29.48 76 ASP A N 1
ATOM 581 C CA . ASP A 1 76 ? 3.273 16.315 19.928 1.00 29.48 76 ASP A CA 1
ATOM 582 C C . ASP A 1 76 ? 2.872 16.681 18.485 1.00 29.48 76 ASP A C 1
ATOM 584 O O . ASP A 1 76 ? 2.013 16.082 17.841 1.00 29.48 76 ASP A O 1
ATOM 588 N N . GLN A 1 77 ? 3.499 17.736 17.966 1.00 30.20 77 GLN A N 1
ATOM 589 C CA . GLN A 1 77 ? 3.491 18.087 16.545 1.00 30.20 77 GLN A CA 1
ATOM 590 C C . GLN A 1 77 ? 4.954 18.218 16.118 1.00 30.20 77 GLN A C 1
ATOM 592 O O . GLN A 1 77 ? 5.517 19.310 16.078 1.00 30.20 77 GLN A O 1
ATOM 597 N N . VAL A 1 78 ? 5.609 17.089 15.838 1.00 32.47 78 VAL A N 1
ATOM 598 C CA . VAL A 1 78 ? 6.861 17.112 15.074 1.00 32.47 78 VAL A CA 1
ATOM 599 C C . VAL A 1 78 ? 6.477 17.457 13.640 1.00 32.47 78 VAL A C 1
ATOM 601 O O . VAL A 1 78 ? 5.871 16.651 12.934 1.00 32.47 78 VAL A O 1
ATOM 604 N N . SER A 1 79 ? 6.752 18.702 13.249 1.00 33.09 79 SER A N 1
ATOM 605 C CA . SER A 1 79 ? 6.382 19.231 11.945 1.00 33.09 79 SER A CA 1
ATOM 606 C C . SER A 1 79 ? 7.275 18.650 10.850 1.00 33.09 79 SER A C 1
ATOM 608 O O . SER A 1 79 ? 8.463 18.941 10.730 1.00 33.09 79 SER A O 1
ATOM 610 N N . GLU A 1 80 ? 6.673 17.832 9.998 1.00 37.91 80 GLU A N 1
ATOM 611 C CA . GLU A 1 80 ? 7.230 17.471 8.700 1.00 37.91 80 GLU A CA 1
ATOM 612 C C . GLU A 1 80 ? 6.801 18.554 7.694 1.00 37.91 80 GLU A C 1
ATOM 614 O O . GLU A 1 80 ? 5.893 18.381 6.882 1.00 37.91 80 GLU A O 1
ATOM 619 N N . GLN A 1 81 ? 7.382 19.749 7.821 1.00 35.31 81 GLN A N 1
ATOM 620 C CA . GLN A 1 81 ? 7.156 20.859 6.891 1.00 35.31 81 GLN A CA 1
ATOM 621 C C . GLN A 1 81 ? 8.166 20.776 5.746 1.00 35.31 81 GLN A C 1
ATOM 623 O O . GLN A 1 81 ? 9.271 21.309 5.818 1.00 35.31 81 GLN A O 1
ATOM 628 N N . GLN A 1 82 ? 7.769 20.087 4.679 1.00 42.34 82 GLN A N 1
ATOM 629 C CA . GLN A 1 82 ? 8.483 20.085 3.406 1.00 42.34 82 GLN A CA 1
ATOM 630 C C . GLN A 1 82 ? 8.229 21.382 2.624 1.00 42.34 82 GLN A C 1
ATOM 632 O O . GLN A 1 82 ? 7.151 21.979 2.685 1.00 42.34 82 GLN A O 1
ATOM 637 N N . ALA A 1 83 ? 9.240 21.805 1.863 1.00 34.53 83 ALA A N 1
ATOM 638 C CA . ALA A 1 83 ? 9.149 22.918 0.931 1.00 34.53 83 ALA A CA 1
ATOM 639 C C . ALA A 1 83 ? 8.158 22.586 -0.199 1.00 34.53 83 ALA A C 1
ATOM 641 O O . ALA A 1 83 ? 8.372 21.673 -0.993 1.00 34.53 83 ALA A O 1
ATOM 642 N N . LEU A 1 84 ? 7.066 23.347 -0.244 1.00 38.44 84 LEU A N 1
ATOM 643 C CA . LEU A 1 84 ? 5.996 23.255 -1.233 1.00 38.44 84 LEU A CA 1
ATOM 644 C C . LEU A 1 84 ? 6.500 23.674 -2.621 1.00 38.44 84 LEU A C 1
ATOM 646 O O . LEU A 1 84 ? 6.743 24.857 -2.863 1.00 38.44 84 LEU A O 1
ATOM 650 N N . VAL A 1 85 ? 6.581 22.730 -3.558 1.00 42.94 85 VAL A N 1
ATOM 651 C CA . VAL A 1 85 ? 6.424 23.058 -4.980 1.00 42.94 85 VAL A CA 1
ATOM 652 C C . VAL A 1 85 ? 4.915 23.075 -5.250 1.00 42.94 85 VAL A C 1
ATOM 654 O O . VAL A 1 85 ? 4.254 22.082 -4.943 1.00 42.94 85 VAL A O 1
ATOM 657 N N . PRO A 1 86 ? 4.327 24.176 -5.754 1.00 45.62 86 PRO A N 1
ATOM 658 C CA . PRO A 1 86 ? 2.892 24.231 -6.011 1.00 45.62 86 PRO A CA 1
ATOM 659 C C . PRO A 1 86 ? 2.471 23.141 -7.001 1.00 45.62 86 PRO A C 1
ATOM 661 O O . PRO A 1 86 ? 3.045 23.029 -8.083 1.00 45.62 86 PRO A O 1
ATOM 664 N N . TYR A 1 87 ? 1.454 22.365 -6.627 1.00 46.81 87 TYR A N 1
ATOM 665 C CA . TYR A 1 87 ? 0.911 21.248 -7.405 1.00 46.81 87 TYR A CA 1
ATOM 666 C C . TYR A 1 87 ? 0.562 21.611 -8.860 1.00 46.81 87 TYR A C 1
ATOM 668 O O . TYR A 1 87 ? 0.883 20.845 -9.768 1.00 46.81 87 TYR A O 1
ATOM 676 N N . ASP A 1 88 ? 0.035 22.820 -9.092 1.00 51.56 88 ASP A N 1
ATOM 677 C CA . ASP A 1 88 ? -0.288 23.338 -10.434 1.00 51.56 88 ASP A CA 1
ATOM 678 C C . ASP A 1 88 ? 0.916 23.334 -11.398 1.00 51.56 88 ASP A C 1
ATOM 680 O O . ASP A 1 88 ? 0.744 23.245 -12.610 1.00 51.56 88 ASP A O 1
ATOM 684 N N . VAL A 1 89 ? 2.151 23.410 -10.887 1.00 47.84 89 VAL A N 1
ATOM 685 C CA . VAL A 1 89 ? 3.367 23.447 -11.720 1.00 47.84 89 VAL A CA 1
ATOM 686 C C . VAL A 1 89 ? 3.800 22.042 -12.162 1.00 47.84 89 VAL A C 1
ATOM 688 O O . VAL A 1 89 ? 4.450 21.896 -13.196 1.00 47.84 89 VAL A O 1
ATOM 691 N N . MET A 1 90 ? 3.436 20.997 -11.410 1.00 53.62 90 MET A N 1
ATOM 692 C CA . MET A 1 90 ? 3.802 19.608 -11.721 1.00 53.62 90 MET A CA 1
ATOM 693 C C . MET A 1 90 ? 2.855 18.946 -12.731 1.00 53.62 90 MET A C 1
ATOM 695 O O . MET A 1 90 ? 3.288 18.065 -13.476 1.00 53.62 90 MET A O 1
ATOM 699 N N . GLN A 1 91 ? 1.581 19.350 -12.766 1.00 59.09 91 GLN A N 1
ATOM 700 C CA . GLN A 1 91 ? 0.569 18.701 -13.604 1.00 59.09 91 GLN A CA 1
ATOM 701 C C . GLN A 1 91 ? 0.742 18.981 -15.098 1.00 59.09 91 GLN A C 1
ATOM 703 O O . GLN A 1 91 ? 0.568 18.063 -15.889 1.00 59.09 91 GLN A O 1
ATOM 708 N N . ASP A 1 92 ? 1.117 20.194 -15.506 1.00 68.38 92 ASP A N 1
ATOM 709 C CA . ASP A 1 92 ? 1.098 20.573 -16.929 1.00 68.38 92 ASP A CA 1
ATOM 710 C C . ASP A 1 92 ? 2.114 19.778 -17.794 1.00 68.38 92 ASP A C 1
ATOM 712 O O . ASP A 1 92 ? 1.743 19.216 -18.836 1.00 68.38 92 ASP A O 1
ATOM 716 N N . PRO A 1 93 ? 3.383 19.603 -17.357 1.00 78.38 93 PRO A N 1
ATOM 717 C CA . PRO A 1 93 ? 4.337 18.755 -18.073 1.00 78.38 93 PRO A CA 1
ATOM 718 C C . PRO A 1 93 ? 3.964 17.270 -18.007 1.00 78.38 93 PRO A C 1
ATOM 720 O O . PRO A 1 93 ? 4.087 16.558 -19.004 1.00 78.38 93 PRO A O 1
ATOM 723 N N . LEU A 1 94 ? 3.492 16.798 -16.847 1.00 81.50 94 LEU A N 1
ATOM 724 C CA . LEU A 1 94 ? 3.112 15.399 -16.644 1.00 81.50 94 LEU A CA 1
ATOM 725 C C . LEU A 1 94 ? 1.906 15.016 -17.508 1.00 81.50 94 LEU A C 1
ATOM 727 O O . LEU A 1 94 ? 1.921 13.969 -18.147 1.00 81.50 94 LEU A O 1
ATOM 731 N N . LEU A 1 95 ? 0.896 15.881 -17.582 1.00 82.62 95 LEU A N 1
ATOM 732 C CA . LEU A 1 95 ? -0.295 15.682 -18.399 1.00 82.62 95 LEU A CA 1
ATOM 733 C C . LEU A 1 95 ? 0.068 15.576 -19.881 1.00 82.62 95 LEU A C 1
ATOM 735 O O . LEU A 1 95 ? -0.386 14.656 -20.559 1.00 82.62 95 LEU A O 1
ATOM 739 N N . THR A 1 96 ? 0.931 16.472 -20.367 1.00 85.31 96 THR A N 1
ATOM 740 C CA . THR A 1 96 ? 1.426 16.433 -21.751 1.00 85.31 96 THR A CA 1
ATOM 741 C C . THR A 1 96 ? 2.152 15.118 -22.044 1.00 85.31 96 THR A C 1
ATOM 743 O O . THR A 1 96 ? 1.913 14.493 -23.077 1.00 85.31 96 THR A O 1
ATOM 746 N N . LEU A 1 97 ? 3.006 14.664 -21.120 1.00 85.12 97 LEU A N 1
ATOM 747 C CA . LEU A 1 97 ? 3.720 13.392 -21.251 1.00 85.12 97 LEU A CA 1
ATOM 748 C C . LEU A 1 97 ? 2.749 12.209 -21.272 1.00 85.12 97 LEU A C 1
ATOM 750 O O . LEU A 1 97 ? 2.842 11.3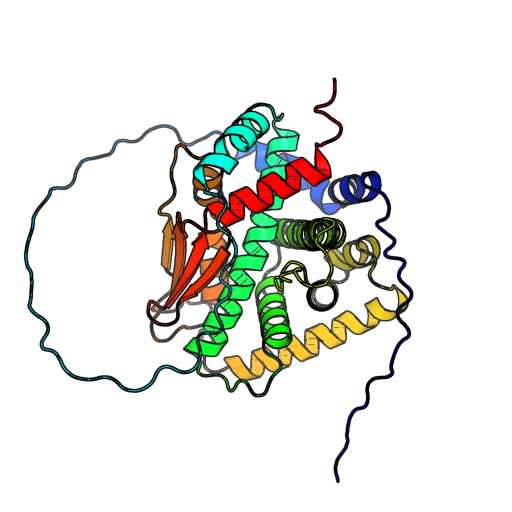71 -22.164 1.00 85.12 97 LEU A O 1
ATOM 754 N N . MET A 1 98 ? 1.783 12.173 -20.352 1.00 86.38 98 MET A N 1
ATOM 755 C CA . MET A 1 98 ? 0.771 11.116 -20.270 1.00 86.38 98 MET A CA 1
ATOM 756 C C . MET A 1 98 ? -0.102 11.037 -21.528 1.00 86.38 98 MET A C 1
ATOM 758 O O . MET A 1 98 ? -0.424 9.937 -21.969 1.00 86.38 98 MET A O 1
ATOM 762 N N . GLN A 1 99 ? -0.450 12.176 -22.132 1.00 86.19 99 GLN A N 1
ATOM 763 C CA . GLN A 1 99 ? -1.198 12.231 -23.395 1.00 86.19 99 GLN A CA 1
ATOM 764 C C . GLN A 1 99 ? -0.401 11.696 -24.594 1.00 86.19 99 GLN A C 1
ATOM 766 O O . GLN A 1 99 ? -0.999 11.274 -25.583 1.00 86.19 99 GLN A O 1
ATOM 771 N N . GLY A 1 100 ? 0.932 11.729 -24.521 1.00 87.12 100 GLY A N 1
ATOM 772 C CA . GLY A 1 100 ? 1.825 11.212 -25.556 1.00 87.12 100 GLY A CA 1
ATOM 773 C C . GLY A 1 100 ? 2.124 9.714 -25.453 1.00 87.12 100 GLY A C 1
ATOM 774 O O . GLY A 1 100 ? 2.752 9.171 -26.361 1.00 87.12 100 GLY A O 1
ATOM 775 N N . LEU A 1 101 ? 1.706 9.044 -24.373 1.00 89.25 101 LEU A N 1
ATOM 776 C CA . LEU A 1 101 ? 1.955 7.617 -24.172 1.00 89.25 101 LEU A CA 1
ATOM 777 C C . LEU A 1 101 ? 1.062 6.763 -25.076 1.00 89.25 101 LEU A C 1
ATOM 779 O O . LEU A 1 101 ? -0.107 7.073 -25.308 1.00 89.25 101 LEU A O 1
ATOM 783 N N . ASP A 1 102 ? 1.603 5.642 -25.553 1.00 92.62 102 ASP A N 1
ATOM 784 C CA . ASP A 1 102 ? 0.768 4.603 -26.144 1.00 92.62 102 ASP A CA 1
ATOM 785 C C . ASP A 1 102 ? -0.056 3.875 -25.070 1.00 92.62 102 ASP A C 1
ATOM 787 O O . ASP A 1 102 ? 0.216 3.947 -23.871 1.00 92.62 102 ASP A O 1
ATOM 791 N N . SER A 1 103 ? -1.076 3.132 -25.503 1.00 91.38 103 SER A N 1
ATOM 792 C CA . SER A 1 103 ? -1.992 2.452 -24.583 1.00 91.38 103 SER A CA 1
ATOM 793 C C . SER A 1 103 ? -1.314 1.416 -23.682 1.00 91.38 103 SER A C 1
ATOM 795 O O . SER A 1 103 ? -1.816 1.142 -22.595 1.00 91.38 103 SER A O 1
ATOM 797 N N . GLU A 1 104 ? -0.223 0.790 -24.137 1.00 91.50 104 GLU A N 1
ATOM 798 C CA . GLU A 1 104 ? 0.498 -0.200 -23.329 1.00 91.50 104 GLU A CA 1
ATOM 799 C C . GLU A 1 104 ? 1.220 0.502 -22.179 1.00 91.50 104 GLU A C 1
ATOM 801 O O . GLU A 1 104 ? 1.002 0.165 -21.017 1.00 91.50 104 GLU A O 1
ATOM 806 N N . THR A 1 105 ? 1.961 1.556 -22.500 1.00 93.00 105 THR A N 1
ATOM 807 C CA . THR A 1 105 ? 2.714 2.364 -21.542 1.00 93.00 105 THR A CA 1
ATOM 808 C C . THR A 1 105 ? 1.790 3.111 -20.581 1.00 93.00 105 THR A C 1
ATOM 810 O O . THR A 1 105 ? 2.062 3.169 -19.382 1.00 93.00 105 THR A O 1
ATOM 813 N N . SER A 1 106 ? 0.655 3.639 -21.058 1.00 92.31 106 SER A N 1
ATOM 814 C CA . SER A 1 106 ? -0.365 4.231 -20.183 1.00 92.31 106 SER A CA 1
ATOM 815 C C . SER A 1 106 ? -0.888 3.217 -19.167 1.00 92.31 106 SER A C 1
ATOM 817 O O . SER A 1 106 ? -1.027 3.544 -17.990 1.00 92.31 106 SER A O 1
ATOM 819 N N . ASN A 1 107 ? -1.159 1.979 -19.595 1.00 92.62 107 ASN A N 1
ATOM 820 C CA . ASN A 1 107 ? -1.625 0.933 -18.687 1.00 92.62 107 ASN A CA 1
ATOM 821 C C . ASN A 1 107 ? -0.560 0.577 -17.642 1.00 92.62 107 ASN A C 1
ATOM 823 O O . ASN A 1 107 ? -0.900 0.427 -16.470 1.00 92.62 107 ASN A O 1
ATOM 827 N N . GLU A 1 108 ? 0.711 0.471 -18.033 1.00 93.38 108 GLU A N 1
ATOM 828 C CA . GLU A 1 108 ? 1.815 0.226 -17.097 1.00 93.38 108 GLU A CA 1
ATOM 829 C C . GLU A 1 108 ? 1.954 1.353 -16.068 1.00 93.38 108 GLU A C 1
ATOM 831 O O . GLU A 1 108 ? 2.045 1.073 -14.872 1.00 93.38 108 GLU A O 1
ATOM 836 N N . LEU A 1 109 ? 1.863 2.615 -16.504 1.00 94.12 109 LEU A N 1
ATOM 837 C CA . LEU A 1 109 ? 1.866 3.778 -15.615 1.00 94.12 109 LEU A CA 1
ATOM 838 C C . LEU A 1 109 ? 0.723 3.700 -14.601 1.00 94.12 109 LEU A C 1
ATOM 840 O O . LEU A 1 109 ? 0.945 3.850 -13.400 1.00 94.12 109 LEU A O 1
ATOM 844 N N . PHE A 1 110 ? -0.504 3.444 -15.053 1.00 95.06 110 PHE A N 1
ATOM 845 C CA . PHE A 1 110 ? -1.660 3.378 -14.160 1.00 95.06 110 PHE A CA 1
ATOM 846 C C . PHE A 1 110 ? -1.576 2.206 -13.177 1.00 95.06 110 PHE A C 1
ATOM 848 O O . PHE A 1 110 ? -1.913 2.356 -12.002 1.00 95.06 110 PHE A O 1
ATOM 855 N N . VAL A 1 111 ? -1.076 1.051 -13.617 1.00 95.06 111 VAL A N 1
ATOM 856 C CA . VAL A 1 111 ? -0.831 -0.098 -12.735 1.00 95.06 111 VAL A CA 1
ATOM 857 C C . VAL A 1 111 ? 0.257 0.221 -11.705 1.00 95.06 111 VAL A C 1
ATOM 859 O O . VAL A 1 111 ? 0.095 -0.122 -10.532 1.00 95.06 111 VAL A O 1
ATOM 862 N N . PHE A 1 112 ? 1.320 0.921 -12.102 1.00 94.88 112 PHE A N 1
ATOM 863 C CA . PHE A 1 112 ? 2.357 1.401 -11.192 1.00 94.88 112 PHE A CA 1
ATOM 864 C C . PHE A 1 112 ? 1.784 2.362 -10.143 1.00 94.88 112 PHE A C 1
ATOM 866 O O . PHE A 1 112 ? 1.995 2.170 -8.943 1.00 94.88 112 PHE A O 1
ATOM 873 N N . VAL A 1 113 ? 0.999 3.356 -10.567 1.00 94.81 113 VAL A N 1
ATOM 874 C CA . VAL A 1 113 ? 0.330 4.308 -9.667 1.00 94.81 113 VAL A CA 1
ATOM 875 C C . VAL A 1 113 ? -0.606 3.580 -8.699 1.00 94.81 113 VAL A C 1
ATOM 877 O O . VAL A 1 113 ? -0.547 3.836 -7.495 1.00 94.81 113 VAL A O 1
ATOM 880 N N . ALA A 1 114 ? -1.433 2.644 -9.177 1.00 96.44 114 ALA A N 1
ATOM 881 C CA . ALA A 1 114 ? -2.328 1.876 -8.311 1.00 96.44 114 ALA A CA 1
ATOM 882 C C . ALA A 1 114 ? -1.577 0.978 -7.324 1.00 96.44 114 ALA A C 1
ATOM 884 O O . ALA A 1 114 ? -1.966 0.923 -6.160 1.00 96.44 114 ALA A O 1
ATOM 885 N N . GLY A 1 115 ? -0.503 0.311 -7.756 1.00 96.12 115 GLY A N 1
ATOM 886 C CA . GLY A 1 115 ? 0.325 -0.523 -6.885 1.00 96.12 115 GLY A CA 1
ATOM 887 C C . GLY A 1 115 ? 0.921 0.276 -5.728 1.00 96.12 115 GLY A C 1
ATOM 888 O O . GLY A 1 115 ? 0.752 -0.094 -4.571 1.00 96.12 115 GLY A O 1
ATOM 889 N N . ASN A 1 116 ? 1.537 1.426 -6.006 1.00 95.25 116 ASN A N 1
ATOM 890 C CA . ASN A 1 116 ? 2.099 2.274 -4.949 1.00 95.25 116 ASN A CA 1
ATOM 891 C C . ASN A 1 116 ? 1.004 2.884 -4.053 1.00 95.25 116 ASN A C 1
ATOM 893 O O . ASN A 1 116 ? 1.132 2.889 -2.828 1.00 95.25 116 ASN A O 1
ATOM 897 N N . SER A 1 117 ? -0.128 3.288 -4.637 1.00 96.44 117 SER A N 1
ATOM 898 C CA . SER A 1 117 ? -1.287 3.784 -3.879 1.00 96.44 117 SER A CA 1
ATOM 899 C C . SER A 1 117 ? -1.876 2.725 -2.946 1.00 96.44 117 SER A C 1
ATOM 901 O O . SER A 1 117 ? -2.271 3.044 -1.826 1.00 96.44 117 SER A O 1
ATOM 903 N N . TYR A 1 118 ? -1.908 1.458 -3.373 1.00 97.44 118 TYR A N 1
ATOM 904 C CA . TYR A 1 118 ? -2.358 0.332 -2.555 1.00 97.44 118 TYR A CA 1
ATOM 905 C C . TYR A 1 118 ? -1.525 0.220 -1.269 1.00 97.44 118 TYR A C 1
ATOM 907 O O . TYR A 1 118 ? -2.081 0.148 -0.173 1.00 97.44 118 TYR A O 1
ATOM 915 N N . PHE A 1 119 ? -0.197 0.319 -1.382 1.00 95.94 119 PHE A N 1
ATOM 916 C CA . PHE A 1 119 ? 0.713 0.295 -0.231 1.00 95.94 119 PHE A CA 1
ATOM 917 C C . PHE A 1 119 ? 0.530 1.509 0.679 1.00 95.94 119 PHE A C 1
ATOM 919 O O . PHE A 1 119 ? 0.464 1.352 1.901 1.00 95.94 119 PHE A O 1
ATOM 926 N N . ALA A 1 120 ? 0.441 2.707 0.096 1.00 95.00 120 ALA A N 1
ATOM 927 C CA . ALA A 1 120 ? 0.257 3.947 0.841 1.00 95.00 120 ALA A CA 1
ATOM 928 C C . ALA A 1 120 ? -1.017 3.890 1.699 1.00 95.00 120 ALA A C 1
ATOM 930 O O . ALA A 1 120 ? -0.972 4.117 2.911 1.00 95.00 120 ALA A O 1
ATOM 931 N N . VAL A 1 121 ? -2.141 3.484 1.099 1.00 97.56 121 VAL A N 1
ATOM 932 C CA . VAL A 1 121 ? -3.431 3.364 1.794 1.00 97.56 121 VAL A CA 1
ATOM 933 C C . VAL A 1 121 ? -3.384 2.289 2.880 1.00 97.56 121 VAL A C 1
ATOM 935 O O . VAL A 1 121 ? -3.828 2.555 3.996 1.00 97.56 121 VAL A O 1
ATOM 938 N N . HIS A 1 122 ? -2.805 1.110 2.622 1.00 97.62 122 HIS A N 1
ATOM 939 C CA . HIS A 1 122 ? -2.680 0.064 3.647 1.00 97.62 122 HIS A CA 1
ATOM 940 C C . HIS A 1 122 ? -1.794 0.484 4.826 1.00 97.62 122 HIS A C 1
ATOM 942 O O . HIS A 1 122 ? -2.103 0.169 5.976 1.00 97.62 122 HIS A O 1
ATOM 948 N N . ARG A 1 123 ? -0.741 1.273 4.592 1.00 94.75 123 ARG A N 1
ATOM 949 C CA . ARG A 1 123 ? 0.071 1.825 5.686 1.00 94.75 123 ARG A CA 1
ATOM 950 C C . ARG A 1 123 ? -0.710 2.827 6.539 1.00 94.75 123 ARG A C 1
ATOM 952 O O . ARG A 1 123 ? -0.573 2.817 7.762 1.00 94.75 123 ARG A O 1
ATOM 959 N N . GLN A 1 124 ? -1.547 3.677 5.941 1.00 96.06 124 GLN A N 1
ATOM 960 C CA . GLN A 1 124 ? -2.422 4.556 6.731 1.00 96.06 124 GLN A CA 1
ATOM 961 C C . GLN A 1 124 ? -3.536 3.766 7.430 1.00 96.06 124 GLN A C 1
ATOM 963 O O . GLN A 1 124 ? -3.884 4.074 8.567 1.00 96.06 124 GLN A O 1
ATOM 968 N N . MET A 1 125 ? -4.036 2.696 6.812 1.00 96.38 125 MET A N 1
ATOM 969 C CA . MET A 1 125 ? -4.991 1.790 7.445 1.00 96.38 125 MET A CA 1
ATOM 970 C C . MET A 1 125 ? -4.395 1.083 8.667 1.00 96.38 125 MET A C 1
ATOM 972 O O . MET A 1 125 ? -5.089 0.874 9.658 1.00 96.38 125 MET A O 1
ATOM 976 N N . ALA A 1 126 ? -3.102 0.759 8.653 1.00 94.81 126 ALA A N 1
ATOM 977 C CA . ALA A 1 126 ? -2.414 0.264 9.841 1.00 94.81 126 ALA A CA 1
ATOM 978 C C . ALA A 1 126 ? -2.467 1.272 11.007 1.00 94.81 126 ALA A C 1
ATOM 980 O O . ALA A 1 126 ? -2.747 0.882 12.141 1.00 94.81 126 ALA A O 1
ATOM 981 N N . LYS A 1 127 ? -2.294 2.577 10.736 1.00 94.56 127 LYS A N 1
ATOM 982 C CA . LYS A 1 127 ? -2.479 3.632 11.754 1.00 94.56 127 LYS A CA 1
ATOM 983 C C . LYS A 1 127 ? -3.928 3.697 12.241 1.00 94.56 127 LYS A C 1
ATOM 985 O O . LYS A 1 127 ? -4.169 3.834 13.443 1.00 94.56 127 LYS A O 1
ATOM 990 N N . ALA A 1 128 ? -4.886 3.562 11.324 1.00 94.94 128 ALA A N 1
ATOM 991 C CA . ALA A 1 128 ? -6.303 3.541 11.660 1.00 94.94 128 ALA A CA 1
ATOM 992 C C . ALA A 1 128 ? -6.646 2.390 12.615 1.00 94.94 128 ALA A C 1
ATOM 994 O O . ALA A 1 128 ? -7.269 2.631 13.644 1.00 94.94 128 ALA A O 1
ATOM 995 N N . VAL A 1 129 ? -6.161 1.175 12.336 1.00 93.94 129 VAL A N 1
ATOM 996 C CA . VAL A 1 129 ? -6.334 -0.012 13.193 1.00 93.94 129 VAL A CA 1
ATOM 997 C C . VAL A 1 129 ? -5.759 0.211 14.591 1.00 93.94 129 VAL A C 1
ATOM 999 O O . VAL A 1 129 ? -6.466 0.004 15.574 1.00 93.94 129 VAL A O 1
ATOM 1002 N N . ILE A 1 130 ? -4.508 0.673 14.695 1.00 92.31 130 ILE A N 1
ATOM 1003 C CA . ILE A 1 130 ? -3.868 0.922 15.998 1.00 92.31 130 ILE A CA 1
ATOM 1004 C C . ILE A 1 130 ? -4.682 1.932 16.813 1.00 92.31 130 ILE A C 1
ATOM 1006 O O . ILE A 1 130 ? -4.999 1.679 17.974 1.00 92.31 130 ILE A O 1
ATOM 1010 N N . SER A 1 131 ? -5.034 3.064 16.197 1.00 92.44 131 SER A N 1
ATOM 1011 C CA . SER A 1 131 ? -5.721 4.159 16.891 1.00 92.44 131 SER A CA 1
ATOM 1012 C C . SER A 1 131 ? -7.165 3.818 17.263 1.00 92.44 131 SER A C 1
ATOM 1014 O O . SER A 1 131 ? -7.588 4.090 18.383 1.00 92.44 131 SER A O 1
ATOM 1016 N N . SER A 1 132 ? -7.911 3.177 16.361 1.00 91.69 132 SER A N 1
ATOM 1017 C CA . SER A 1 132 ? -9.337 2.881 16.546 1.00 91.69 132 SER A CA 1
ATOM 1018 C C . SER A 1 132 ? -9.582 1.758 17.551 1.00 91.69 132 SER A C 1
ATOM 1020 O O . SER A 1 132 ? -10.633 1.730 18.186 1.00 91.69 132 SER A O 1
ATOM 1022 N N . PHE A 1 133 ? -8.623 0.845 17.716 1.00 91.69 133 PHE A N 1
ATOM 1023 C CA . PHE A 1 133 ? -8.703 -0.256 18.682 1.00 91.69 133 PHE A CA 1
ATOM 1024 C C . PHE A 1 133 ? -7.893 0.005 19.954 1.00 91.69 133 PHE A C 1
ATOM 1026 O O . PHE A 1 133 ? -7.779 -0.880 20.796 1.00 91.69 133 PHE A O 1
ATOM 1033 N N . ALA A 1 134 ? -7.342 1.218 20.107 1.00 88.75 134 ALA A N 1
ATOM 1034 C CA . ALA A 1 134 ? -6.525 1.618 21.252 1.00 88.75 134 ALA A CA 1
ATOM 1035 C C . ALA A 1 134 ? -5.422 0.591 21.588 1.00 88.75 134 ALA A C 1
ATOM 1037 O O . ALA A 1 134 ? -5.169 0.280 22.755 1.00 88.75 134 ALA A O 1
ATOM 1038 N N . LEU A 1 135 ? -4.776 0.038 20.554 1.00 87.38 135 LEU A N 1
ATOM 1039 C CA . LEU A 1 135 ? -3.729 -0.966 20.728 1.00 87.38 135 LEU A CA 1
ATOM 1040 C C . LEU A 1 135 ? -2.481 -0.294 21.313 1.00 87.38 135 LEU A C 1
ATOM 1042 O O . LEU A 1 135 ? -2.011 0.717 20.793 1.00 87.38 135 LEU A O 1
ATOM 1046 N N . SER A 1 136 ? -1.942 -0.854 22.401 1.00 72.19 136 SER A N 1
ATOM 1047 C CA . SER A 1 136 ? -0.762 -0.300 23.077 1.00 72.19 136 SER A CA 1
ATOM 1048 C C . SER A 1 136 ? 0.453 -0.279 22.144 1.00 72.19 136 SER A C 1
ATOM 1050 O O . SER A 1 136 ? 0.836 -1.309 21.589 1.00 72.19 136 SER A O 1
ATOM 1052 N N . SER A 1 137 ? 1.083 0.887 21.995 1.00 58.84 137 SER A N 1
ATOM 1053 C CA . SER A 1 137 ? 2.216 1.109 21.093 1.00 58.84 137 SER A CA 1
ATOM 1054 C C . SER A 1 137 ? 3.574 1.015 21.805 1.00 58.84 137 SER A C 1
ATOM 1056 O O . SER A 1 137 ? 4.425 1.885 21.634 1.00 58.84 137 SER A O 1
ATOM 1058 N N . GLU A 1 138 ? 3.825 -0.044 22.584 1.00 60.09 138 GLU A N 1
ATOM 1059 C CA . GLU A 1 138 ? 5.187 -0.345 23.088 1.00 60.09 138 GLU A CA 1
ATOM 1060 C C . GLU A 1 138 ? 6.156 -0.796 21.968 1.00 60.09 138 GLU A C 1
ATOM 1062 O O . GLU A 1 138 ? 7.312 -1.138 22.218 1.00 60.09 138 GLU A O 1
ATOM 1067 N N . LEU A 1 139 ? 5.682 -0.817 20.723 1.00 61.19 139 LEU A N 1
ATOM 1068 C CA . LEU A 1 139 ? 6.387 -1.306 19.549 1.00 61.19 139 LEU A CA 1
ATOM 1069 C C . LEU A 1 139 ? 6.998 -0.148 18.747 1.00 61.19 139 LEU A C 1
ATOM 1071 O O . LEU A 1 139 ? 6.465 0.959 18.732 1.00 61.19 139 LEU A O 1
ATOM 1075 N N . ASP A 1 140 ? 8.097 -0.424 18.034 1.00 76.31 140 ASP A N 1
ATOM 1076 C CA . ASP A 1 140 ? 8.666 0.490 17.031 1.00 76.31 140 ASP A CA 1
ATOM 1077 C C . ASP A 1 140 ? 7.568 0.887 16.022 1.00 76.31 140 ASP A C 1
ATOM 1079 O O . ASP A 1 140 ? 7.090 0.013 15.283 1.00 76.31 140 ASP A O 1
ATOM 1083 N N . PRO A 1 141 ? 7.155 2.170 15.964 1.00 76.44 141 PRO A N 1
ATOM 1084 C CA . PRO A 1 141 ? 6.021 2.590 15.151 1.00 76.44 141 PRO A CA 1
ATOM 1085 C C . PRO A 1 141 ? 6.190 2.258 13.669 1.00 76.44 141 PRO A C 1
ATOM 1087 O O . PRO A 1 141 ? 5.230 1.837 13.029 1.00 76.44 141 PRO A O 1
ATOM 1090 N N . SER A 1 142 ? 7.395 2.392 13.105 1.00 75.94 142 SER A N 1
ATOM 1091 C CA . SER A 1 142 ? 7.578 2.167 11.666 1.00 75.94 142 SER A CA 1
ATOM 1092 C C . SER A 1 142 ? 7.464 0.686 11.315 1.00 75.94 142 SER A C 1
ATOM 1094 O O . SER A 1 142 ? 6.722 0.325 10.398 1.00 75.94 142 SER A O 1
ATOM 1096 N N . ARG A 1 143 ? 8.127 -0.170 12.105 1.00 85.00 143 ARG A N 1
ATOM 1097 C CA . ARG A 1 143 ? 8.054 -1.630 11.978 1.00 85.00 143 ARG A CA 1
ATOM 1098 C C . ARG A 1 143 ? 6.626 -2.145 12.147 1.00 85.00 143 ARG A C 1
ATOM 1100 O O . ARG A 1 143 ? 6.175 -2.951 11.342 1.00 85.00 143 ARG A O 1
ATOM 1107 N N . THR A 1 144 ? 5.930 -1.655 13.167 1.00 89.81 144 THR A N 1
ATOM 1108 C CA . THR A 1 144 ? 4.547 -2.040 13.485 1.00 89.81 144 THR A CA 1
ATOM 1109 C C . THR A 1 144 ? 3.619 -1.766 12.306 1.00 89.81 144 THR A C 1
ATOM 1111 O O . THR A 1 144 ? 2.827 -2.623 11.922 1.00 89.81 144 THR A O 1
ATOM 1114 N N . LEU A 1 145 ? 3.743 -0.587 11.689 1.00 90.88 145 LEU A N 1
ATOM 1115 C CA . LEU A 1 145 ? 2.916 -0.209 10.546 1.00 90.88 145 LEU A CA 1
ATOM 1116 C C . LEU A 1 145 ? 3.176 -1.083 9.315 1.00 90.88 145 LEU A C 1
ATOM 1118 O O . LEU A 1 145 ? 2.216 -1.460 8.645 1.00 90.88 145 LEU A O 1
ATOM 1122 N N . ASP A 1 146 ? 4.434 -1.430 9.030 1.00 90.50 146 ASP A N 1
ATOM 1123 C CA . ASP A 1 146 ? 4.759 -2.327 7.913 1.00 90.50 146 ASP A CA 1
ATOM 1124 C C . ASP A 1 146 ? 4.253 -3.752 8.158 1.00 90.50 146 ASP A C 1
ATOM 1126 O O . ASP A 1 146 ? 3.729 -4.375 7.240 1.00 90.50 146 ASP A O 1
ATOM 1130 N N . GLU A 1 147 ? 4.361 -4.258 9.390 1.00 93.94 147 GLU A N 1
ATOM 1131 C CA . GLU A 1 147 ? 3.849 -5.581 9.758 1.00 93.94 147 GLU A CA 1
ATOM 1132 C C . GLU A 1 147 ? 2.325 -5.662 9.606 1.00 93.94 147 GLU A C 1
ATOM 1134 O O . GLU A 1 147 ? 1.827 -6.584 8.957 1.00 93.94 147 GLU A O 1
ATOM 1139 N N . ILE A 1 148 ? 1.578 -4.679 10.122 1.00 95.12 148 ILE A N 1
ATOM 1140 C CA . ILE A 1 148 ? 0.118 -4.637 9.947 1.00 95.12 148 ILE A CA 1
ATOM 1141 C C . ILE A 1 148 ? -0.239 -4.515 8.465 1.00 95.12 148 ILE A C 1
ATOM 1143 O O . ILE A 1 148 ? -1.087 -5.265 7.984 1.00 95.12 148 ILE A O 1
ATOM 1147 N N . ALA A 1 149 ? 0.393 -3.592 7.733 1.00 95.75 149 ALA A N 1
ATOM 1148 C CA . ALA A 1 149 ? 0.099 -3.382 6.319 1.00 95.75 149 ALA A CA 1
ATOM 1149 C C . ALA A 1 149 ? 0.380 -4.651 5.499 1.00 95.75 149 ALA A C 1
ATOM 1151 O O . ALA A 1 149 ? -0.453 -5.044 4.684 1.00 95.75 149 ALA A O 1
ATOM 1152 N N . ALA A 1 150 ? 1.498 -5.340 5.750 1.00 96.56 150 ALA A N 1
ATOM 1153 C CA . ALA A 1 150 ? 1.826 -6.603 5.094 1.00 96.56 150 ALA A CA 1
ATOM 1154 C C . ALA A 1 150 ? 0.779 -7.686 5.375 1.00 96.56 150 ALA A C 1
ATOM 1156 O O . ALA A 1 150 ? 0.347 -8.376 4.450 1.00 96.56 150 ALA A O 1
ATOM 1157 N N . VAL A 1 151 ? 0.335 -7.816 6.630 1.00 96.75 151 VAL A N 1
ATOM 1158 C CA . VAL A 1 151 ? -0.712 -8.772 7.016 1.00 96.75 151 VAL A CA 1
ATOM 1159 C C . VAL A 1 151 ? -2.039 -8.431 6.342 1.00 96.75 151 VAL A C 1
ATOM 1161 O O . VAL A 1 151 ? -2.668 -9.325 5.777 1.00 96.75 151 VAL A O 1
ATOM 1164 N N . GLN A 1 152 ? -2.447 -7.160 6.331 1.00 96.19 152 GLN A N 1
ATOM 1165 C CA . GLN A 1 152 ? -3.674 -6.712 5.662 1.00 96.19 152 GLN A CA 1
ATOM 1166 C C . GLN A 1 152 ? -3.651 -7.019 4.163 1.00 96.19 152 GLN A C 1
ATOM 1168 O O . GLN A 1 152 ? -4.586 -7.624 3.643 1.00 96.19 152 GLN A O 1
ATOM 1173 N N . MET A 1 153 ? -2.567 -6.635 3.489 1.00 96.69 153 MET A N 1
ATOM 1174 C CA . MET A 1 153 ? -2.379 -6.844 2.056 1.00 96.69 153 MET A CA 1
ATOM 1175 C C . MET A 1 153 ? -2.339 -8.334 1.690 1.00 96.69 153 MET A C 1
ATOM 1177 O O . MET A 1 153 ? -2.962 -8.750 0.719 1.00 96.69 153 MET A O 1
ATOM 1181 N N . SER A 1 154 ? -1.667 -9.151 2.506 1.00 95.19 154 SER A N 1
ATOM 1182 C CA . SER A 1 154 ? -1.530 -10.599 2.278 1.00 95.19 154 SER A CA 1
ATOM 1183 C C . SER A 1 154 ? -2.767 -11.409 2.670 1.00 95.19 154 SER A C 1
ATOM 1185 O O . SER A 1 154 ? -2.868 -12.584 2.329 1.00 95.19 154 SER A O 1
ATOM 1187 N N . SER A 1 155 ? -3.719 -10.814 3.394 1.00 93.69 155 SER A N 1
ATOM 1188 C CA . SER A 1 155 ? -4.961 -11.501 3.781 1.00 93.69 155 SER A CA 1
ATOM 1189 C C . SER A 1 155 ? -5.902 -11.734 2.595 1.00 93.69 155 SER A C 1
ATOM 1191 O O . SER A 1 155 ? -6.880 -12.476 2.707 1.00 93.69 155 SER A O 1
ATOM 1193 N N . PHE A 1 156 ? -5.618 -11.107 1.453 1.00 89.56 156 PHE A N 1
ATOM 1194 C CA . PHE A 1 156 ? -6.368 -11.265 0.219 1.00 89.56 156 PHE A CA 1
ATOM 1195 C C . PHE A 1 156 ? -5.444 -11.736 -0.890 1.00 89.56 156 PHE A C 1
ATOM 1197 O O . PHE A 1 156 ? -4.326 -11.260 -1.037 1.00 89.56 156 PHE A O 1
ATOM 1204 N N . SER A 1 157 ? -5.949 -12.646 -1.712 1.00 85.88 157 SER A N 1
ATOM 1205 C CA . SER A 1 157 ? -5.232 -13.163 -2.867 1.00 85.88 157 SER A CA 1
ATOM 1206 C C . SER A 1 157 ? -6.082 -13.043 -4.123 1.00 85.88 157 SER A C 1
ATOM 1208 O O . SER A 1 157 ? -7.312 -12.925 -4.084 1.00 85.88 157 SER A O 1
ATOM 1210 N N . GLY A 1 158 ? -5.407 -13.039 -5.263 1.00 80.69 158 GLY A N 1
ATOM 1211 C CA . GLY A 1 158 ? -6.031 -13.008 -6.573 1.00 80.69 158 GLY A CA 1
ATOM 1212 C C . GLY A 1 158 ? -5.209 -12.194 -7.567 1.00 80.69 158 GLY A C 1
ATOM 1213 O O . GLY A 1 158 ? -4.396 -11.365 -7.156 1.00 80.69 158 GLY A O 1
ATOM 1214 N N . PRO A 1 159 ? -5.453 -12.371 -8.875 1.00 76.44 159 PRO A N 1
ATOM 1215 C CA . PRO A 1 159 ? -4.597 -11.796 -9.910 1.00 76.44 159 PRO A CA 1
ATOM 1216 C C . PRO A 1 159 ? -4.452 -10.270 -9.859 1.00 76.44 159 PRO A C 1
ATOM 1218 O O . PRO A 1 159 ? -3.392 -9.734 -10.157 1.00 76.44 159 PRO A O 1
ATOM 1221 N N . GLY A 1 160 ? -5.514 -9.557 -9.467 1.00 85.44 160 GLY A N 1
ATOM 1222 C CA . GLY A 1 160 ? -5.457 -8.102 -9.299 1.00 85.44 160 GLY A CA 1
ATOM 1223 C C . GLY A 1 160 ? -4.617 -7.671 -8.094 1.00 85.44 160 GLY A C 1
ATOM 1224 O O . GLY A 1 160 ? -3.920 -6.668 -8.171 1.00 85.44 160 GLY A O 1
ATOM 1225 N N . ILE A 1 161 ? -4.641 -8.444 -7.002 1.00 91.50 161 ILE A N 1
ATOM 1226 C CA . ILE A 1 161 ? -3.855 -8.145 -5.799 1.00 91.50 161 ILE A CA 1
ATOM 1227 C C . ILE A 1 161 ? -2.379 -8.432 -6.052 1.00 91.50 161 ILE A C 1
ATOM 1229 O O . ILE A 1 161 ? -1.559 -7.564 -5.793 1.00 91.50 161 ILE A O 1
ATOM 1233 N N . GLU A 1 162 ? -2.040 -9.577 -6.650 1.00 91.56 162 GLU A N 1
ATOM 1234 C CA . GLU A 1 162 ? -0.658 -9.907 -7.040 1.00 91.56 162 GLU A CA 1
ATOM 1235 C C . GLU A 1 162 ? -0.052 -8.822 -7.945 1.00 91.56 162 GLU A C 1
ATOM 1237 O O . GLU A 1 162 ? 1.098 -8.416 -7.757 1.00 91.56 162 GLU A O 1
ATOM 1242 N N . LEU A 1 163 ? -0.849 -8.290 -8.881 1.00 92.25 163 LEU A N 1
ATOM 1243 C CA . LEU A 1 163 ? -0.442 -7.189 -9.749 1.00 92.25 163 LEU A CA 1
ATOM 1244 C C . LEU A 1 163 ? -0.106 -5.917 -8.954 1.00 92.25 163 LEU A C 1
ATOM 1246 O O . LEU A 1 163 ? 0.931 -5.301 -9.210 1.00 92.25 163 LEU A O 1
ATOM 1250 N N . PHE A 1 164 ? -0.949 -5.529 -7.991 1.00 95.00 164 PHE A N 1
ATOM 1251 C CA . PHE A 1 164 ? -0.701 -4.361 -7.139 1.00 95.00 164 PHE A CA 1
ATOM 1252 C C . PHE A 1 164 ? 0.465 -4.578 -6.173 1.00 95.00 164 PHE A C 1
ATOM 1254 O O . PHE A 1 164 ? 1.272 -3.667 -6.006 1.00 95.00 164 PHE A O 1
ATOM 1261 N N . LEU A 1 165 ? 0.599 -5.775 -5.595 1.00 96.00 165 LEU A N 1
ATOM 1262 C CA . LEU A 1 165 ? 1.723 -6.145 -4.731 1.00 96.00 165 LEU A CA 1
ATOM 1263 C C . LEU A 1 165 ? 3.048 -6.044 -5.476 1.00 96.00 165 LEU A C 1
ATOM 1265 O O . LEU A 1 165 ? 3.967 -5.372 -5.013 1.00 96.00 165 LEU A O 1
ATOM 1269 N N . SER A 1 166 ? 3.114 -6.638 -6.665 1.00 94.88 166 SER A N 1
ATOM 1270 C CA . SER A 1 166 ? 4.329 -6.639 -7.475 1.00 94.88 166 SER A CA 1
ATOM 1271 C C . SER A 1 166 ? 4.722 -5.227 -7.905 1.00 94.88 166 SER A C 1
ATOM 1273 O O . SER A 1 166 ? 5.864 -4.815 -7.717 1.00 94.88 166 SER A O 1
ATOM 1275 N N . ASN A 1 167 ? 3.772 -4.447 -8.433 1.00 95.12 167 ASN A N 1
ATOM 1276 C CA . ASN A 1 167 ? 4.057 -3.089 -8.903 1.00 95.12 167 ASN A CA 1
ATOM 1277 C C . ASN A 1 167 ? 4.314 -2.103 -7.760 1.00 95.12 167 ASN A C 1
ATOM 1279 O O . ASN A 1 167 ? 5.142 -1.209 -7.913 1.00 95.12 167 ASN A O 1
ATOM 1283 N N . GLY A 1 168 ? 3.655 -2.276 -6.613 1.00 95.12 168 GLY A N 1
ATOM 1284 C CA . GLY A 1 168 ? 3.946 -1.498 -5.413 1.00 95.12 168 GLY A CA 1
ATOM 1285 C C . GLY A 1 168 ? 5.348 -1.782 -4.873 1.00 95.12 168 GLY A C 1
ATOM 1286 O O . GLY A 1 168 ? 6.072 -0.846 -4.550 1.00 95.12 168 GLY A O 1
ATOM 1287 N N . LEU A 1 169 ? 5.786 -3.047 -4.847 1.00 95.31 169 LEU A N 1
ATOM 1288 C CA . LEU A 1 169 ? 7.157 -3.403 -4.460 1.00 95.31 169 LEU A CA 1
ATOM 1289 C C . LEU A 1 169 ? 8.195 -2.843 -5.438 1.00 95.31 169 LEU A C 1
ATOM 1291 O O . LEU A 1 169 ? 9.130 -2.174 -5.003 1.00 95.31 169 LEU A O 1
ATOM 1295 N N . ILE A 1 170 ? 8.012 -3.048 -6.746 1.00 93.38 170 ILE A N 1
ATOM 1296 C CA . ILE A 1 170 ? 8.904 -2.484 -7.774 1.00 93.38 170 ILE A CA 1
ATOM 1297 C C . ILE A 1 170 ? 8.989 -0.962 -7.629 1.00 93.38 170 ILE A C 1
ATOM 1299 O O . ILE A 1 170 ? 10.083 -0.400 -7.640 1.00 93.38 170 ILE A O 1
ATOM 1303 N N . GLY A 1 171 ? 7.845 -0.297 -7.457 1.00 91.38 171 GLY A N 1
ATOM 1304 C CA . GLY A 1 171 ? 7.789 1.149 -7.308 1.00 91.38 171 GLY A CA 1
ATOM 1305 C C . GLY A 1 171 ? 8.505 1.661 -6.073 1.00 91.38 171 GLY A C 1
ATOM 1306 O O . GLY A 1 171 ? 9.312 2.575 -6.197 1.00 91.38 171 GLY A O 1
ATOM 1307 N N . ARG A 1 172 ? 8.302 1.043 -4.908 1.00 90.19 172 ARG A N 1
ATOM 1308 C CA . ARG A 1 172 ? 8.976 1.463 -3.671 1.00 90.19 172 ARG A CA 1
ATOM 1309 C C . ARG A 1 172 ? 10.496 1.369 -3.767 1.00 90.19 172 ARG A C 1
ATOM 1311 O O . ARG A 1 172 ? 11.173 2.318 -3.387 1.00 90.19 172 ARG A O 1
ATOM 1318 N N . PHE A 1 173 ? 11.030 0.279 -4.316 1.00 90.19 173 PHE A N 1
ATOM 1319 C CA . PHE A 1 173 ? 12.479 0.133 -4.497 1.00 90.19 173 PHE A CA 1
ATOM 1320 C C . PHE A 1 173 ? 13.023 1.113 -5.543 1.00 90.19 173 PHE A C 1
ATOM 1322 O O . PHE A 1 173 ? 14.038 1.759 -5.303 1.00 90.19 173 PHE A O 1
ATOM 1329 N N . ALA A 1 174 ? 12.316 1.314 -6.656 1.00 87.12 174 ALA A N 1
ATOM 1330 C CA . ALA A 1 174 ? 12.761 2.255 -7.679 1.00 87.12 174 ALA A CA 1
ATOM 1331 C C . ALA A 1 174 ? 12.697 3.724 -7.206 1.00 87.12 174 ALA A C 1
ATOM 1333 O O . ALA A 1 174 ? 13.593 4.513 -7.499 1.00 87.12 174 ALA A O 1
ATOM 1334 N N . LEU A 1 175 ? 11.663 4.105 -6.449 1.00 82.69 175 LEU A N 1
ATOM 1335 C CA . LEU A 1 175 ? 11.530 5.446 -5.864 1.00 82.69 175 LEU A CA 1
ATOM 1336 C C . LEU A 1 175 ? 12.549 5.686 -4.746 1.00 82.69 175 LEU A C 1
ATOM 1338 O O . LEU A 1 175 ? 13.065 6.796 -4.621 1.00 82.69 175 LEU A O 1
ATOM 1342 N N . GLN A 1 176 ? 12.868 4.656 -3.962 1.00 84.88 176 GLN A N 1
ATOM 1343 C CA . GLN A 1 176 ? 13.964 4.701 -3.002 1.00 84.88 176 GLN A CA 1
ATOM 1344 C C . GLN A 1 176 ? 15.304 4.942 -3.702 1.00 84.88 176 GLN A C 1
ATOM 1346 O O . GLN A 1 176 ? 16.029 5.843 -3.297 1.00 84.88 176 GLN A O 1
ATOM 1351 N N . ASP A 1 177 ? 15.609 4.206 -4.775 1.00 80.69 177 ASP A N 1
ATOM 1352 C CA . ASP A 1 177 ? 16.849 4.406 -5.530 1.00 80.69 177 ASP A CA 1
ATOM 1353 C C . ASP A 1 177 ? 16.952 5.846 -6.061 1.00 80.69 177 ASP A C 1
ATOM 1355 O O . ASP A 1 177 ? 18.021 6.453 -6.010 1.00 80.69 177 ASP A O 1
ATOM 1359 N N . VAL A 1 178 ? 15.848 6.441 -6.527 1.00 76.44 178 VAL A N 1
ATOM 1360 C CA . VAL A 1 178 ? 15.823 7.863 -6.924 1.00 76.44 178 VAL A CA 1
ATOM 1361 C C . VAL A 1 178 ? 16.131 8.767 -5.735 1.00 76.44 178 VAL A C 1
ATOM 1363 O O . VAL A 1 178 ? 17.008 9.623 -5.841 1.00 76.44 178 VAL A O 1
ATOM 1366 N N . ALA A 1 179 ? 15.464 8.559 -4.599 1.00 74.50 179 ALA A N 1
ATOM 1367 C CA . ALA A 1 179 ? 15.689 9.345 -3.387 1.00 74.50 179 ALA A CA 1
ATOM 1368 C C . ALA A 1 179 ? 17.130 9.217 -2.858 1.00 74.50 179 ALA A C 1
ATOM 1370 O O . ALA A 1 179 ? 17.685 10.177 -2.321 1.00 74.50 179 ALA A O 1
ATOM 1371 N N . ASP A 1 180 ? 17.755 8.052 -3.025 1.00 73.00 180 ASP A N 1
ATOM 1372 C CA . ASP A 1 180 ? 19.145 7.795 -2.648 1.00 73.00 180 ASP A CA 1
ATOM 1373 C C . ASP A 1 180 ? 20.148 8.520 -3.552 1.00 73.00 180 ASP A C 1
ATOM 1375 O O . ASP A 1 180 ? 21.224 8.903 -3.086 1.00 73.00 180 ASP A O 1
ATOM 1379 N N . ASN A 1 181 ? 19.789 8.749 -4.816 1.00 68.81 181 ASN A N 1
ATOM 1380 C CA . ASN A 1 181 ? 20.670 9.319 -5.833 1.00 68.81 181 ASN A CA 1
ATOM 1381 C C . ASN A 1 181 ? 20.421 10.809 -6.141 1.00 68.81 181 ASN A C 1
ATOM 1383 O O . ASN A 1 181 ? 21.196 11.388 -6.903 1.00 68.81 181 ASN A O 1
ATOM 1387 N N . ASP A 1 182 ? 19.413 11.460 -5.547 1.00 64.56 182 ASP A N 1
ATOM 1388 C CA . ASP A 1 182 ? 19.007 12.845 -5.875 1.00 64.56 182 ASP A CA 1
ATOM 1389 C C . ASP A 1 182 ? 19.997 13.951 -5.431 1.00 64.56 182 ASP A C 1
ATOM 1391 O O . ASP A 1 182 ? 19.678 15.136 -5.411 1.00 64.56 182 ASP A O 1
ATOM 1395 N N . GLY A 1 183 ? 21.239 13.617 -5.063 1.00 51.41 183 GLY A N 1
ATOM 1396 C CA . GLY A 1 183 ? 22.317 14.591 -4.816 1.00 51.41 183 GLY A CA 1
ATOM 1397 C C . GLY A 1 183 ? 22.074 15.598 -3.678 1.00 51.41 183 GLY A C 1
ATOM 1398 O O . GLY A 1 183 ? 22.948 16.423 -3.397 1.00 51.41 183 GLY A O 1
ATOM 1399 N N . ALA A 1 184 ? 20.923 15.542 -3.004 1.00 49.66 184 ALA A N 1
ATOM 1400 C CA . ALA A 1 184 ? 20.629 16.311 -1.812 1.00 49.66 184 ALA A CA 1
ATOM 1401 C C . ALA A 1 184 ? 21.613 15.879 -0.722 1.00 49.66 184 ALA A C 1
ATOM 1403 O O . ALA A 1 184 ? 21.658 14.715 -0.329 1.00 49.66 184 ALA A O 1
ATOM 1404 N N . ASN A 1 185 ? 22.443 16.821 -0.269 1.00 41.31 185 ASN A N 1
ATOM 1405 C CA . ASN A 1 185 ? 23.423 16.589 0.786 1.00 41.31 185 ASN A CA 1
ATOM 1406 C C . ASN A 1 185 ? 22.769 15.839 1.961 1.00 41.31 185 ASN A C 1
ATOM 1408 O O . ASN A 1 185 ? 21.693 16.234 2.410 1.00 41.31 185 ASN A O 1
ATOM 1412 N N . ASP A 1 186 ? 23.462 14.823 2.478 1.00 46.03 186 ASP A N 1
ATOM 1413 C CA . ASP A 1 186 ? 23.061 13.876 3.541 1.00 46.03 186 ASP A CA 1
ATOM 1414 C C . ASP A 1 186 ? 22.315 14.509 4.744 1.00 46.03 186 ASP A C 1
ATOM 1416 O O . ASP A 1 186 ? 21.523 13.870 5.425 1.00 46.03 186 ASP A O 1
ATOM 1420 N N . ALA A 1 187 ? 22.530 15.804 4.995 1.00 36.47 187 ALA A N 1
ATOM 1421 C CA . ALA A 1 187 ? 21.905 16.581 6.063 1.00 36.47 187 ALA A CA 1
ATOM 1422 C C . ALA A 1 187 ? 20.464 17.073 5.779 1.00 36.47 187 ALA A C 1
ATOM 1424 O O . ALA A 1 187 ? 19.883 17.732 6.641 1.00 36.47 187 ALA A O 1
ATOM 1425 N N . GLY A 1 188 ? 19.895 16.811 4.596 1.00 38.72 188 GLY A N 1
ATOM 1426 C CA . GLY A 1 188 ? 18.554 17.269 4.195 1.00 38.72 188 GLY A CA 1
ATOM 1427 C C . GLY A 1 188 ? 17.649 16.187 3.600 1.00 38.72 188 GLY A C 1
ATOM 1428 O O . GLY A 1 188 ? 16.569 16.511 3.108 1.00 38.72 188 GLY A O 1
ATOM 1429 N N . LYS A 1 189 ? 18.073 14.919 3.624 1.00 41.88 189 LYS A N 1
ATOM 1430 C CA . LYS A 1 189 ? 17.292 13.800 3.097 1.00 41.88 189 LYS A CA 1
ATOM 1431 C C . LYS A 1 189 ? 16.124 13.508 4.038 1.00 41.88 189 LYS A C 1
ATOM 1433 O O . LYS A 1 189 ? 16.282 12.837 5.054 1.00 41.88 189 LYS A O 1
ATOM 1438 N N . VAL A 1 190 ? 14.950 14.050 3.725 1.00 37.16 190 VAL A N 1
ATOM 1439 C CA . VAL A 1 190 ? 13.710 13.653 4.398 1.00 37.16 190 VAL A CA 1
ATOM 1440 C C . VAL A 1 190 ? 13.366 12.254 3.898 1.00 37.16 190 VAL A C 1
ATOM 1442 O O . VAL A 1 190 ? 12.880 12.089 2.782 1.00 37.16 190 VAL A O 1
ATOM 1445 N N . THR A 1 191 ? 13.683 11.236 4.696 1.00 48.06 191 THR A N 1
ATOM 1446 C CA . THR A 1 191 ? 13.297 9.856 4.410 1.00 48.06 191 THR A CA 1
ATOM 1447 C C . THR A 1 191 ? 11.821 9.684 4.742 1.00 48.06 191 THR A C 1
ATOM 1449 O O . THR A 1 191 ? 11.413 9.684 5.902 1.00 48.06 191 THR A O 1
ATOM 1452 N N . SER A 1 192 ? 10.990 9.522 3.715 1.00 60.69 192 SER A N 1
ATOM 1453 C CA . SER A 1 192 ? 9.657 8.963 3.932 1.00 60.69 192 SER A CA 1
ATOM 1454 C C . SER A 1 192 ? 9.798 7.456 4.197 1.00 60.69 192 SER A C 1
ATOM 1456 O O . SER A 1 192 ? 10.718 6.832 3.658 1.00 60.69 192 SER A O 1
ATOM 1458 N N . PRO A 1 193 ? 8.895 6.815 4.960 1.00 59.66 193 PRO A N 1
ATOM 1459 C CA . PRO A 1 193 ? 8.914 5.358 5.103 1.00 59.66 193 PRO A CA 1
ATOM 1460 C C . PRO A 1 193 ? 8.786 4.589 3.776 1.00 59.66 193 PRO A C 1
ATOM 1462 O O . PRO A 1 193 ? 9.129 3.414 3.715 1.00 59.66 193 PRO A O 1
ATOM 1465 N N . GLU A 1 194 ? 8.279 5.230 2.719 1.00 64.81 194 GLU A N 1
ATOM 1466 C CA . GLU A 1 194 ? 8.183 4.657 1.368 1.00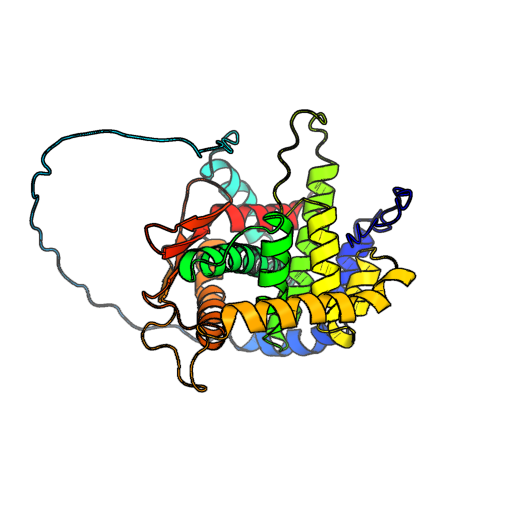 64.81 194 GLU A CA 1
ATOM 1467 C C . GLU A 1 194 ? 9.550 4.601 0.661 1.00 64.81 194 GLU A C 1
ATOM 1469 O O . GLU A 1 194 ? 9.752 3.780 -0.231 1.00 64.81 194 GLU A O 1
ATOM 1474 N N . THR A 1 195 ? 10.506 5.414 1.118 1.00 70.94 195 THR A N 1
ATOM 1475 C CA . THR A 1 195 ? 11.887 5.524 0.618 1.00 70.94 195 THR A CA 1
ATOM 1476 C C . THR A 1 195 ? 12.926 5.045 1.642 1.00 70.94 195 THR A C 1
ATOM 1478 O O . THR A 1 195 ? 14.111 5.317 1.488 1.00 70.94 195 THR A O 1
ATOM 1481 N N . ASP A 1 196 ? 12.503 4.390 2.727 1.00 81.56 196 ASP A N 1
ATOM 1482 C CA . ASP A 1 196 ? 13.415 3.834 3.732 1.00 81.56 196 ASP A CA 1
ATOM 1483 C C . ASP A 1 196 ? 13.808 2.399 3.361 1.00 81.56 196 ASP A C 1
ATOM 1485 O O . ASP A 1 196 ? 12.970 1.497 3.304 1.00 81.56 196 ASP A O 1
ATOM 1489 N N . GLU A 1 197 ? 15.102 2.176 3.134 1.00 84.88 197 GLU A N 1
ATOM 1490 C CA . GLU A 1 197 ? 15.638 0.895 2.662 1.00 84.88 197 GLU A CA 1
ATOM 1491 C C . GLU A 1 197 ? 15.371 -0.263 3.633 1.00 84.88 197 GLU A C 1
ATOM 1493 O O . GLU A 1 197 ? 15.084 -1.393 3.222 1.00 84.88 197 GLU A O 1
ATOM 1498 N N . LEU A 1 198 ? 15.440 -0.011 4.942 1.00 86.38 198 LEU A N 1
ATOM 1499 C CA . LEU A 1 198 ? 15.187 -1.046 5.938 1.00 86.38 198 LEU A CA 1
ATOM 1500 C C . LEU A 1 198 ? 13.697 -1.411 6.004 1.00 86.38 198 LEU A C 1
ATOM 1502 O O . LEU A 1 198 ? 13.368 -2.599 6.063 1.00 86.38 198 LEU A O 1
ATOM 1506 N N . ALA A 1 199 ? 12.807 -0.419 5.972 1.00 87.38 199 ALA A N 1
ATOM 1507 C CA . ALA A 1 199 ? 11.362 -0.608 5.908 1.00 87.38 199 ALA A CA 1
ATOM 1508 C C . ALA A 1 199 ? 10.958 -1.357 4.633 1.00 87.38 199 ALA A C 1
ATOM 1510 O O . ALA A 1 199 ? 10.249 -2.361 4.713 1.00 87.38 199 ALA A O 1
ATOM 1511 N N . ASN A 1 200 ? 11.481 -0.948 3.474 1.00 90.75 200 ASN A N 1
ATOM 1512 C CA . ASN A 1 200 ? 11.192 -1.582 2.189 1.00 90.75 200 ASN A CA 1
ATOM 1513 C C . ASN A 1 200 ? 11.673 -3.039 2.142 1.00 90.75 200 ASN A C 1
ATOM 1515 O O . ASN A 1 200 ? 10.907 -3.916 1.739 1.00 90.75 200 ASN A O 1
ATOM 1519 N N . ARG A 1 201 ? 12.880 -3.347 2.640 1.00 91.94 201 ARG A N 1
ATOM 1520 C CA . ARG A 1 201 ? 13.351 -4.742 2.760 1.00 91.94 201 ARG A CA 1
ATOM 1521 C C . ARG A 1 201 ? 12.515 -5.577 3.721 1.00 91.94 201 ARG A C 1
ATOM 1523 O O . ARG A 1 201 ? 12.241 -6.741 3.431 1.00 91.94 201 ARG A O 1
ATOM 1530 N N . ARG A 1 202 ? 12.118 -5.015 4.866 1.00 92.56 202 ARG A N 1
ATOM 1531 C CA . ARG A 1 202 ? 11.265 -5.717 5.833 1.00 92.56 202 ARG A CA 1
ATOM 1532 C C . ARG A 1 202 ? 9.914 -6.047 5.214 1.00 92.56 202 ARG A C 1
ATOM 1534 O O . ARG A 1 202 ? 9.474 -7.188 5.296 1.00 92.56 202 ARG A O 1
ATOM 1541 N N . LEU A 1 203 ? 9.288 -5.064 4.575 1.00 94.69 203 LEU A N 1
ATOM 1542 C CA . LEU A 1 203 ? 8.007 -5.233 3.907 1.00 94.69 203 LEU A CA 1
ATOM 1543 C C . LEU A 1 203 ? 8.093 -6.250 2.764 1.00 94.69 203 LEU A C 1
ATOM 1545 O O . LEU A 1 203 ? 7.231 -7.120 2.669 1.00 94.69 203 LEU A O 1
ATOM 1549 N N . LEU A 1 204 ? 9.158 -6.197 1.955 1.00 96.19 204 LEU A N 1
ATOM 1550 C CA . LEU A 1 204 ? 9.426 -7.186 0.911 1.00 96.19 204 LEU A CA 1
ATOM 1551 C C . LEU A 1 204 ? 9.516 -8.602 1.486 1.00 96.19 204 LEU A C 1
ATOM 1553 O O . LEU A 1 204 ? 8.873 -9.505 0.964 1.00 96.19 204 LEU A O 1
ATOM 1557 N N . CYS A 1 205 ? 10.250 -8.790 2.586 1.00 97.25 205 CYS A N 1
ATOM 1558 C CA . CYS A 1 205 ? 10.345 -10.089 3.247 1.00 97.25 205 CYS A CA 1
ATOM 1559 C C . CYS A 1 205 ? 8.988 -10.561 3.785 1.00 97.25 205 CYS A C 1
ATOM 1561 O O . CYS A 1 205 ? 8.611 -11.705 3.569 1.00 97.25 205 CYS A O 1
ATOM 1563 N N . LEU A 1 206 ? 8.209 -9.691 4.432 1.00 97.56 206 LEU A N 1
ATOM 1564 C CA . LEU A 1 206 ? 6.887 -10.064 4.947 1.00 97.56 206 LEU A CA 1
ATOM 1565 C C . LEU A 1 206 ? 5.923 -10.488 3.828 1.00 97.56 206 LEU A C 1
ATOM 1567 O O . LEU A 1 206 ? 5.211 -11.475 3.986 1.00 97.56 206 LEU A O 1
ATOM 1571 N N . LEU A 1 207 ? 5.913 -9.771 2.701 1.00 97.38 207 LEU A N 1
ATOM 1572 C CA . LEU A 1 207 ? 5.061 -10.097 1.554 1.00 97.38 207 LEU A CA 1
ATOM 1573 C C . LEU A 1 207 ? 5.559 -11.336 0.794 1.00 97.38 207 LEU A C 1
ATOM 1575 O O . LEU A 1 207 ? 4.762 -12.196 0.442 1.00 97.38 207 LEU A O 1
ATOM 1579 N N . ALA A 1 208 ? 6.868 -11.489 0.591 1.00 96.88 208 ALA A N 1
ATOM 1580 C CA . ALA A 1 208 ? 7.422 -12.708 0.002 1.00 96.88 208 ALA A CA 1
ATOM 1581 C C . ALA A 1 208 ? 7.165 -13.934 0.891 1.00 96.88 208 ALA A C 1
ATOM 1583 O O . ALA A 1 208 ? 6.825 -15.001 0.396 1.00 96.88 208 ALA A O 1
ATOM 1584 N N . GLY A 1 209 ? 7.264 -13.773 2.212 1.00 97.06 209 GLY A N 1
ATOM 1585 C CA . GLY A 1 209 ? 6.976 -14.825 3.181 1.00 97.06 209 GLY A CA 1
ATOM 1586 C C . GLY A 1 209 ? 5.512 -15.266 3.209 1.00 97.06 209 GLY A C 1
ATOM 1587 O O . GLY A 1 209 ? 5.244 -16.422 3.537 1.00 97.06 209 GLY A O 1
ATOM 1588 N N . SER A 1 210 ? 4.574 -14.381 2.856 1.00 96.75 210 SER A N 1
ATOM 1589 C CA . SER A 1 210 ? 3.147 -14.714 2.781 1.00 96.75 210 SER A CA 1
ATOM 1590 C C . SER A 1 210 ? 2.778 -15.483 1.511 1.00 96.75 210 SER A C 1
ATOM 1592 O O . SER A 1 210 ? 1.904 -16.350 1.557 1.00 96.75 210 SER A O 1
ATOM 1594 N N . ASP A 1 211 ? 3.479 -15.222 0.405 1.00 95.06 211 ASP A N 1
ATOM 1595 C CA . ASP A 1 211 ? 3.334 -15.938 -0.862 1.00 95.06 211 ASP A CA 1
ATOM 1596 C C . ASP A 1 211 ? 4.685 -16.119 -1.568 1.00 95.06 211 ASP A C 1
ATOM 1598 O O . ASP A 1 211 ? 5.050 -15.402 -2.503 1.00 95.06 211 ASP A O 1
ATOM 1602 N N . MET A 1 212 ? 5.424 -17.141 -1.140 1.00 93.44 212 MET A N 1
ATOM 1603 C CA . MET A 1 212 ? 6.736 -17.464 -1.708 1.00 93.44 212 MET A CA 1
ATOM 1604 C C . MET A 1 212 ? 6.667 -17.857 -3.188 1.00 93.44 212 MET A C 1
ATOM 1606 O O . MET A 1 212 ? 7.655 -17.708 -3.901 1.00 93.44 212 MET A O 1
ATOM 1610 N N . ILE A 1 213 ? 5.523 -18.369 -3.655 1.00 91.31 213 ILE A N 1
ATOM 1611 C CA . ILE A 1 213 ? 5.354 -18.796 -5.049 1.00 91.31 213 ILE A CA 1
ATOM 1612 C C . ILE A 1 213 ? 5.131 -17.576 -5.945 1.00 91.31 213 ILE A C 1
ATOM 1614 O O . ILE A 1 213 ? 5.728 -17.500 -7.016 1.00 91.31 213 ILE A O 1
ATOM 1618 N N . GLY A 1 214 ? 4.277 -16.642 -5.522 1.00 88.56 214 GLY A N 1
ATOM 1619 C CA . GLY A 1 214 ? 3.961 -15.440 -6.293 1.00 88.56 214 GLY A CA 1
ATOM 1620 C C . GLY A 1 214 ? 5.024 -14.344 -6.198 1.00 88.56 214 GLY A C 1
ATOM 1621 O O . GLY A 1 214 ? 5.260 -13.637 -7.175 1.00 88.56 214 GLY A O 1
ATOM 1622 N N . LEU A 1 215 ? 5.682 -14.200 -5.043 1.00 94.12 215 LEU A N 1
ATOM 1623 C CA . LEU A 1 215 ? 6.523 -13.035 -4.734 1.00 94.12 215 LEU A CA 1
ATOM 1624 C C . LEU A 1 215 ? 7.984 -13.373 -4.396 1.00 94.12 215 LEU A C 1
ATOM 1626 O O . LEU A 1 215 ? 8.801 -12.457 -4.300 1.00 94.12 215 LEU A O 1
ATOM 1630 N N . GLY A 1 216 ? 8.346 -14.652 -4.244 1.00 94.56 216 GLY A N 1
ATOM 1631 C CA . GLY A 1 216 ? 9.714 -15.061 -3.901 1.00 94.56 216 GLY A CA 1
ATOM 1632 C C . GLY A 1 216 ? 10.745 -14.665 -4.961 1.00 94.56 216 GLY A C 1
ATOM 1633 O O . GLY A 1 216 ? 11.751 -14.036 -4.636 1.00 94.56 216 GLY A O 1
ATOM 1634 N N . ASP A 1 217 ? 10.463 -14.956 -6.234 1.00 95.00 217 ASP A N 1
ATOM 1635 C CA . ASP A 1 217 ? 11.337 -14.570 -7.351 1.00 95.00 217 ASP A CA 1
ATOM 1636 C C . ASP A 1 217 ? 11.461 -13.045 -7.457 1.00 95.00 217 ASP A C 1
ATOM 1638 O O . ASP A 1 217 ? 12.565 -12.524 -7.597 1.00 95.00 217 ASP A O 1
ATOM 1642 N N . LEU A 1 218 ? 10.347 -12.319 -7.283 1.00 95.12 218 LEU A N 1
ATOM 1643 C CA . LEU A 1 218 ? 10.363 -10.858 -7.268 1.00 95.12 218 LEU A CA 1
ATOM 1644 C C . LEU A 1 218 ? 11.253 -10.314 -6.142 1.00 95.12 218 LEU A C 1
ATOM 1646 O O . LEU A 1 218 ? 11.958 -9.330 -6.342 1.00 95.12 218 LEU A O 1
ATOM 1650 N N . ALA A 1 219 ? 11.250 -10.940 -4.964 1.00 95.75 219 ALA A N 1
ATOM 1651 C CA . ALA A 1 219 ? 12.116 -10.516 -3.872 1.00 95.75 219 ALA A CA 1
ATOM 1652 C C . ALA A 1 219 ? 13.601 -10.673 -4.213 1.00 95.75 219 ALA A C 1
ATOM 1654 O O . ALA A 1 219 ? 14.381 -9.754 -3.959 1.00 95.75 219 ALA A O 1
ATOM 1655 N N . LEU A 1 220 ? 13.988 -11.791 -4.831 1.00 95.81 220 LEU A N 1
ATOM 1656 C CA . LEU A 1 220 ? 15.359 -12.001 -5.311 1.00 95.81 220 LEU A CA 1
ATOM 1657 C C . LEU A 1 220 ? 15.738 -10.981 -6.385 1.00 95.81 220 LEU A C 1
ATOM 1659 O O . LEU A 1 220 ? 16.820 -10.394 -6.336 1.00 95.81 220 LEU A O 1
ATOM 1663 N N . ASP A 1 221 ? 14.826 -10.746 -7.320 1.00 94.62 221 ASP A N 1
ATOM 1664 C CA . ASP A 1 221 ? 14.988 -9.793 -8.409 1.00 94.62 221 ASP A CA 1
ATOM 1665 C C . ASP A 1 221 ? 15.149 -8.352 -7.898 1.00 94.62 221 ASP A C 1
ATOM 1667 O O . ASP A 1 221 ? 15.954 -7.594 -8.435 1.00 94.62 221 ASP A O 1
ATOM 1671 N N . LEU A 1 222 ? 14.461 -7.993 -6.809 1.00 93.25 222 LEU A N 1
ATOM 1672 C CA . LEU A 1 222 ? 14.619 -6.714 -6.108 1.00 93.25 222 LEU A CA 1
ATOM 1673 C C . LEU A 1 222 ? 15.855 -6.663 -5.186 1.00 93.25 222 LEU A C 1
ATOM 1675 O O . LEU A 1 222 ? 16.053 -5.696 -4.449 1.00 93.25 222 LEU A O 1
ATOM 1679 N N . GLY A 1 223 ? 16.716 -7.681 -5.233 1.00 91.25 223 GLY A N 1
ATOM 1680 C CA . GLY A 1 223 ? 17.990 -7.716 -4.519 1.00 91.25 223 GLY A CA 1
ATOM 1681 C C . GLY A 1 223 ? 17.907 -8.222 -3.078 1.00 91.25 223 GLY A C 1
ATOM 1682 O O . GLY A 1 223 ? 18.850 -8.007 -2.311 1.00 91.25 223 GLY A O 1
ATOM 1683 N N . PHE A 1 224 ? 16.820 -8.892 -2.683 1.00 93.62 224 PHE A N 1
ATOM 1684 C CA . PHE A 1 224 ? 16.755 -9.548 -1.379 1.00 93.62 224 PHE A CA 1
ATOM 1685 C C . PHE A 1 224 ? 17.748 -10.727 -1.321 1.00 93.62 224 PHE A C 1
ATOM 1687 O O . PHE A 1 224 ? 17.806 -11.522 -2.263 1.00 93.62 224 PHE A O 1
ATOM 1694 N N . PRO A 1 225 ? 18.544 -10.885 -0.243 1.00 93.56 225 PRO A N 1
ATOM 1695 C CA . PRO A 1 225 ? 19.528 -11.962 -0.167 1.00 93.56 225 PRO A CA 1
ATOM 1696 C C . PRO A 1 225 ? 18.863 -13.343 -0.179 1.00 93.56 225 PRO A C 1
ATOM 1698 O O . PRO A 1 225 ? 18.041 -13.638 0.688 1.00 93.56 225 PRO A O 1
ATOM 1701 N N . ALA A 1 226 ? 19.265 -14.204 -1.118 1.00 92.44 226 ALA A N 1
ATOM 1702 C CA . ALA A 1 226 ? 18.697 -15.546 -1.269 1.00 92.44 226 ALA A CA 1
ATOM 1703 C C . ALA A 1 226 ? 18.797 -16.382 0.016 1.00 92.44 226 ALA A C 1
ATOM 1705 O O . ALA A 1 226 ? 17.816 -16.996 0.422 1.00 92.44 226 ALA A O 1
ATOM 1706 N N . ASP A 1 227 ? 19.941 -16.319 0.705 1.00 91.88 227 ASP A N 1
ATOM 1707 C CA . ASP A 1 227 ? 20.181 -17.050 1.958 1.00 91.88 227 ASP A CA 1
ATOM 1708 C C . ASP A 1 227 ? 19.246 -16.614 3.102 1.00 91.88 227 ASP A C 1
ATOM 1710 O O . ASP A 1 227 ? 19.062 -17.351 4.070 1.00 91.88 227 ASP A O 1
ATOM 1714 N N . ASN A 1 228 ? 18.639 -15.426 2.995 1.00 93.31 228 ASN A N 1
ATOM 1715 C CA . ASN A 1 228 ? 17.718 -14.891 3.996 1.00 93.31 228 ASN A CA 1
ATOM 1716 C C . ASN A 1 228 ? 16.244 -15.093 3.614 1.00 93.31 228 ASN A C 1
ATOM 1718 O O . ASN A 1 228 ? 15.376 -14.906 4.467 1.00 93.31 228 ASN A O 1
ATOM 1722 N N . LEU A 1 229 ? 15.939 -15.443 2.358 1.00 94.25 229 LEU A N 1
ATOM 1723 C CA . LEU A 1 229 ? 14.561 -15.534 1.871 1.00 94.25 229 LEU A CA 1
ATOM 1724 C C . LEU A 1 229 ? 13.779 -16.655 2.577 1.00 94.25 229 LEU A C 1
ATOM 1726 O O . LEU A 1 229 ? 12.606 -16.481 2.894 1.00 94.25 229 LEU A O 1
ATOM 1730 N N . ASP A 1 230 ? 14.445 -17.756 2.931 1.00 95.00 230 ASP A N 1
ATOM 1731 C CA . ASP A 1 230 ? 13.837 -18.887 3.649 1.00 95.00 230 ASP A CA 1
ATOM 1732 C C . ASP A 1 230 ? 13.340 -18.524 5.065 1.00 95.00 230 ASP A C 1
ATOM 1734 O O . ASP A 1 230 ? 12.492 -19.223 5.622 1.00 95.00 230 ASP A O 1
ATOM 1738 N N . ALA A 1 231 ? 13.827 -17.423 5.652 1.00 95.75 231 ALA A N 1
ATOM 1739 C CA . ALA A 1 231 ? 13.375 -16.925 6.956 1.00 95.75 231 ALA A CA 1
ATOM 1740 C C . ALA A 1 231 ? 12.133 -16.015 6.863 1.00 95.75 231 ALA A C 1
ATOM 1742 O O . ALA A 1 231 ? 11.501 -15.695 7.879 1.00 95.75 231 ALA A O 1
ATOM 1743 N N . CYS A 1 232 ? 11.764 -15.581 5.656 1.00 97.69 232 CYS A N 1
ATOM 1744 C CA . CYS A 1 232 ? 10.641 -14.678 5.444 1.00 97.69 232 CYS A CA 1
ATOM 1745 C C . CYS A 1 232 ? 9.275 -15.280 5.812 1.00 97.69 232 CYS A C 1
ATOM 1747 O O . CYS A 1 232 ? 8.504 -14.577 6.471 1.00 97.69 232 CYS A O 1
ATOM 1749 N N . PRO A 1 233 ? 8.965 -16.559 5.507 1.00 98.06 233 PRO A N 1
ATOM 1750 C CA . PRO A 1 233 ? 7.712 -17.179 5.941 1.00 98.06 233 PRO A CA 1
ATOM 1751 C C . PRO A 1 233 ? 7.521 -17.170 7.458 1.00 98.06 233 PRO A C 1
ATOM 1753 O O . PRO A 1 233 ? 6.431 -16.874 7.941 1.00 98.06 233 PRO A O 1
ATOM 1756 N N . GLU A 1 234 ? 8.579 -17.438 8.230 1.00 97.62 234 GLU A N 1
ATOM 1757 C CA . GLU A 1 234 ? 8.504 -17.381 9.693 1.00 97.62 234 GLU A CA 1
ATOM 1758 C C . GLU A 1 234 ? 8.250 -15.949 10.177 1.00 97.62 234 GLU A C 1
ATOM 1760 O O . GLU A 1 234 ? 7.390 -15.727 11.028 1.00 97.62 234 GLU A O 1
ATOM 1765 N N . SER A 1 235 ? 8.945 -14.969 9.592 1.00 96.06 235 SER A N 1
ATOM 1766 C CA . SER A 1 235 ? 8.750 -13.550 9.914 1.00 96.06 235 SER A CA 1
ATOM 1767 C C . SER A 1 235 ? 7.312 -13.097 9.636 1.00 96.06 235 SER A C 1
ATOM 1769 O O . SER A 1 235 ? 6.708 -12.408 10.461 1.00 96.06 235 SER A O 1
ATOM 1771 N N . TYR A 1 236 ? 6.739 -13.524 8.505 1.00 97.62 236 TYR A N 1
ATOM 1772 C CA . TYR A 1 236 ? 5.342 -13.264 8.172 1.00 97.62 236 TYR A CA 1
ATOM 1773 C C . TYR A 1 236 ? 4.385 -13.926 9.166 1.00 97.62 236 TYR A C 1
ATOM 1775 O O . TYR A 1 236 ? 3.496 -13.248 9.673 1.00 97.62 236 TYR A O 1
ATOM 1783 N N . LEU A 1 237 ? 4.572 -15.211 9.489 1.00 97.81 237 LEU A N 1
ATOM 1784 C CA . LEU A 1 237 ? 3.707 -15.927 10.435 1.00 97.81 237 LEU A CA 1
ATOM 1785 C C . LEU A 1 237 ? 3.730 -15.296 11.830 1.00 97.81 237 LEU A C 1
ATOM 1787 O O . LEU A 1 237 ? 2.679 -15.151 12.446 1.00 97.81 237 LEU A O 1
ATOM 1791 N N . GLN A 1 238 ? 4.896 -14.853 12.307 1.00 95.94 238 GLN A N 1
ATOM 1792 C CA . GLN A 1 238 ? 5.005 -14.146 13.585 1.00 95.94 238 GLN A CA 1
ATOM 1793 C C . GLN A 1 238 ? 4.201 -12.838 13.584 1.00 95.94 238 GLN A C 1
ATOM 1795 O O . GLN A 1 238 ? 3.441 -12.589 14.521 1.00 95.94 238 GLN A O 1
ATOM 1800 N N . ALA A 1 239 ? 4.334 -12.018 12.534 1.00 94.81 239 ALA A N 1
ATOM 1801 C CA . ALA A 1 239 ? 3.552 -10.791 12.390 1.00 94.81 239 ALA A CA 1
ATOM 1802 C C . ALA A 1 239 ? 2.053 -11.103 12.276 1.00 94.81 239 ALA A C 1
ATOM 1804 O O . ALA A 1 239 ? 1.233 -10.516 12.980 1.00 94.81 239 ALA A O 1
ATOM 1805 N N . HIS A 1 240 ? 1.693 -12.060 11.424 1.00 96.50 240 HIS A N 1
ATOM 1806 C CA . HIS A 1 240 ? 0.325 -12.508 11.224 1.00 96.50 240 HIS A CA 1
ATOM 1807 C C . HIS A 1 240 ? -0.320 -12.940 12.543 1.00 96.50 240 HIS A C 1
ATOM 1809 O O . HIS A 1 240 ? -1.360 -12.395 12.902 1.00 96.50 240 HIS A O 1
ATOM 1815 N N . ASP A 1 241 ? 0.298 -13.853 13.290 1.00 95.69 241 ASP A N 1
ATOM 1816 C CA . ASP A 1 241 ? -0.259 -14.405 14.528 1.00 95.69 241 ASP A CA 1
ATOM 1817 C C . ASP A 1 241 ? -0.360 -13.353 15.636 1.00 95.69 241 ASP A C 1
ATOM 1819 O O . ASP A 1 241 ? -1.361 -13.300 16.358 1.00 95.69 241 ASP A O 1
ATOM 1823 N N . LEU A 1 242 ? 0.632 -12.462 15.730 1.00 92.19 242 LEU A N 1
ATOM 1824 C CA . LEU A 1 242 ? 0.582 -11.319 16.637 1.00 92.19 242 LEU A CA 1
ATOM 1825 C C . LEU A 1 242 ? -0.635 -10.438 16.333 1.00 92.19 242 LEU A C 1
ATOM 1827 O O . LEU A 1 242 ? -1.452 -10.171 17.218 1.00 92.19 242 LEU A O 1
ATOM 1831 N N . TRP A 1 243 ? -0.791 -10.020 15.078 1.00 91.69 243 TRP A N 1
ATOM 1832 C CA . TRP A 1 243 ? -1.886 -9.138 14.678 1.00 91.69 243 TRP A CA 1
ATOM 1833 C C . TRP A 1 243 ? -3.238 -9.836 14.709 1.00 91.69 243 TRP A C 1
ATOM 1835 O O . TRP A 1 243 ? -4.243 -9.200 15.031 1.00 91.69 243 TRP A O 1
ATOM 1845 N N . GLN A 1 244 ? -3.275 -11.147 14.473 1.00 90.88 244 GLN A N 1
ATOM 1846 C CA . GLN A 1 244 ? -4.467 -11.951 14.694 1.00 90.88 244 GLN A CA 1
ATOM 1847 C C . GLN A 1 244 ? -4.920 -11.897 16.146 1.00 90.88 244 GLN A C 1
ATOM 1849 O O . GLN A 1 244 ? -6.101 -11.674 16.404 1.00 90.88 244 GLN A O 1
ATOM 1854 N N . SER A 1 245 ? -3.989 -12.076 17.083 1.00 92.06 245 SER A N 1
ATOM 1855 C CA . SER A 1 245 ? -4.291 -12.046 18.510 1.00 92.06 245 SER A CA 1
ATOM 1856 C C . SER A 1 245 ? -4.727 -10.657 18.968 1.00 92.06 245 SER A C 1
ATOM 1858 O O . SER A 1 245 ? -5.693 -10.547 19.717 1.00 92.06 245 SER A O 1
ATOM 1860 N N . LEU A 1 246 ? -4.034 -9.602 18.531 1.00 91.12 246 LEU A N 1
ATOM 1861 C CA . LEU A 1 246 ? -4.318 -8.228 18.958 1.00 91.12 246 LEU A CA 1
ATOM 1862 C C . LEU A 1 246 ? -5.646 -7.693 18.418 1.00 91.12 246 LEU A C 1
ATOM 1864 O O . LEU A 1 246 ? -6.275 -6.860 19.059 1.00 91.12 246 LEU A O 1
ATOM 1868 N N . THR A 1 247 ? -6.080 -8.165 17.249 1.00 91.31 247 THR A N 1
ATOM 1869 C CA . THR A 1 247 ? -7.310 -7.681 16.602 1.00 91.31 247 THR A CA 1
ATOM 1870 C C . THR A 1 247 ? -8.493 -8.631 16.759 1.00 91.31 247 THR A C 1
ATOM 1872 O O . THR A 1 247 ? -9.559 -8.348 16.223 1.00 91.31 247 THR A O 1
ATOM 1875 N N . ALA A 1 248 ? -8.342 -9.737 17.497 1.00 91.69 248 ALA A N 1
ATOM 1876 C CA . ALA A 1 248 ? -9.338 -10.807 17.583 1.00 91.69 248 ALA A CA 1
ATOM 1877 C C . ALA A 1 248 ? -10.737 -10.320 18.001 1.00 91.69 248 ALA A C 1
ATOM 1879 O O . ALA A 1 248 ? -11.729 -10.755 17.420 1.00 91.69 248 ALA A O 1
ATOM 1880 N N . GLU A 1 249 ? -10.818 -9.400 18.966 1.00 91.75 249 GLU A N 1
ATOM 1881 C CA . GLU A 1 249 ? -12.085 -8.837 19.465 1.00 91.75 249 GLU A CA 1
ATOM 1882 C C . GLU A 1 249 ? -12.735 -7.840 18.493 1.00 91.75 249 GLU A C 1
ATOM 1884 O O . GLU A 1 249 ? -13.908 -7.505 18.635 1.00 91.75 249 GLU A O 1
ATOM 1889 N N . HIS A 1 250 ? -11.987 -7.394 17.485 1.00 91.44 250 HIS A N 1
ATOM 1890 C CA . HIS A 1 250 ? -12.413 -6.418 16.486 1.00 91.44 250 HIS A CA 1
ATOM 1891 C C . HIS A 1 250 ? -12.631 -7.051 15.114 1.00 91.44 250 HIS A C 1
ATOM 1893 O O . HIS A 1 250 ? -12.651 -6.345 14.110 1.00 91.44 250 HIS A O 1
ATOM 1899 N N . ARG A 1 251 ? -12.763 -8.376 15.034 1.00 88.88 251 ARG A N 1
ATOM 1900 C CA . ARG A 1 251 ? -13.069 -9.066 13.778 1.00 88.88 251 ARG A CA 1
ATOM 1901 C C . ARG A 1 251 ? -14.577 -9.211 13.590 1.00 88.88 251 ARG A C 1
ATOM 1903 O O . ARG A 1 251 ? -15.284 -9.452 14.569 1.00 88.88 251 ARG A O 1
ATOM 1910 N N . PRO A 1 252 ? -15.077 -9.144 12.347 1.00 85.19 252 PRO A N 1
ATOM 1911 C CA . PRO A 1 252 ? -16.466 -9.475 12.060 1.00 85.19 252 PRO A CA 1
ATOM 1912 C C . PRO A 1 252 ? -16.808 -10.887 12.563 1.00 85.19 252 PRO A C 1
ATOM 1914 O O . PRO A 1 252 ? -16.071 -11.844 12.328 1.00 85.19 252 PRO A O 1
ATOM 1917 N N . ALA A 1 253 ? -17.943 -11.034 13.252 1.00 72.75 253 ALA A N 1
ATOM 1918 C CA . ALA A 1 253 ? -18.350 -12.303 13.867 1.00 72.75 253 ALA A CA 1
ATOM 1919 C C . ALA A 1 253 ? -18.724 -13.414 12.854 1.00 72.75 253 ALA A C 1
ATOM 1921 O O . ALA A 1 253 ? -18.943 -14.549 13.267 1.00 72.75 253 ALA A O 1
ATOM 1922 N N . ASN A 1 254 ? -18.835 -13.093 11.556 1.00 66.06 254 ASN A N 1
ATOM 1923 C CA . ASN A 1 254 ? -19.131 -13.977 10.416 1.00 66.06 254 ASN A CA 1
ATOM 1924 C C . ASN A 1 254 ? -18.673 -13.292 9.104 1.00 66.06 254 ASN A C 1
ATOM 1926 O O . ASN A 1 254 ? -18.306 -12.123 9.135 1.00 66.06 254 ASN A O 1
ATOM 1930 N N . ASP A 1 255 ? -18.842 -13.938 7.941 1.00 58.75 255 ASP A N 1
ATOM 1931 C CA . ASP A 1 255 ? -18.717 -13.327 6.590 1.00 58.75 255 ASP A CA 1
ATOM 1932 C C . ASP A 1 255 ? -19.732 -12.187 6.299 1.00 58.75 255 ASP A C 1
ATOM 1934 O O . ASP A 1 255 ? -19.924 -11.773 5.153 1.00 58.75 255 ASP A O 1
ATOM 1938 N N . GLN A 1 256 ? -20.437 -11.688 7.317 1.00 52.94 256 GLN A N 1
ATOM 1939 C CA . GLN A 1 256 ? -21.335 -10.546 7.184 1.00 52.94 256 GLN A CA 1
ATOM 1940 C C . GLN A 1 256 ? -20.506 -9.262 7.234 1.00 52.94 256 GLN A C 1
ATOM 1942 O O . GLN A 1 256 ? -19.666 -9.103 8.118 1.00 52.94 256 GLN A O 1
ATOM 1947 N N . SER A 1 257 ? -20.742 -8.354 6.282 1.00 55.12 257 SER A N 1
ATOM 1948 C CA . SER A 1 257 ? -20.150 -7.013 6.303 1.00 55.12 257 SER A CA 1
ATOM 1949 C C . SER A 1 257 ? -20.402 -6.340 7.651 1.00 55.12 257 SER A C 1
ATOM 1951 O O . SER A 1 257 ? -21.497 -6.458 8.200 1.00 55.12 257 SER A O 1
ATOM 1953 N N . ALA A 1 258 ? -19.396 -5.628 8.163 1.00 60.88 258 ALA A N 1
ATOM 1954 C CA . ALA A 1 258 ? -19.527 -4.832 9.376 1.00 60.88 258 ALA A CA 1
ATOM 1955 C C . ALA A 1 258 ? -20.748 -3.891 9.293 1.00 60.88 258 ALA A C 1
ATOM 1957 O O . ALA A 1 258 ? -20.974 -3.258 8.260 1.00 60.88 258 ALA A O 1
ATOM 1958 N N . ASP A 1 259 ? -21.499 -3.759 10.395 1.00 56.62 259 ASP A N 1
ATOM 1959 C CA . ASP A 1 259 ? -22.693 -2.891 10.500 1.00 56.62 259 ASP A CA 1
ATOM 1960 C C . ASP A 1 259 ? -22.422 -1.421 10.104 1.00 56.62 259 ASP A C 1
ATOM 1962 O O . ASP A 1 259 ? -23.336 -0.688 9.720 1.00 56.62 259 ASP A O 1
ATOM 1966 N N . HIS A 1 260 ? -21.157 -0.992 10.169 1.00 63.94 260 HIS A N 1
ATOM 1967 C CA . HIS A 1 260 ? -20.683 0.362 9.867 1.00 63.94 260 HIS A CA 1
ATOM 1968 C C . HIS A 1 260 ? -19.586 0.377 8.795 1.00 63.94 260 HIS A C 1
ATOM 1970 O O . HIS A 1 260 ? -18.623 1.128 8.937 1.00 63.94 260 HIS A O 1
ATOM 1976 N N . GLY A 1 261 ? -19.710 -0.479 7.772 1.00 73.38 261 GLY A N 1
ATOM 1977 C CA . GLY A 1 261 ? -18.678 -0.712 6.757 1.00 73.38 261 GLY A CA 1
ATOM 1978 C C . GLY A 1 261 ? -17.969 0.540 6.214 1.00 73.38 261 GLY A C 1
ATOM 1979 O O . GLY A 1 261 ? -18.494 1.656 6.244 1.00 73.38 261 GLY A O 1
ATOM 1980 N N . VAL A 1 262 ? -16.756 0.346 5.709 1.00 90.25 262 VAL A N 1
ATOM 1981 C CA . VAL A 1 262 ? -15.842 1.387 5.251 1.00 90.25 262 VAL A CA 1
ATOM 1982 C C . VAL A 1 262 ? -16.487 2.195 4.128 1.00 90.25 262 VAL A C 1
ATOM 1984 O O . VAL A 1 262 ? -16.731 1.711 3.018 1.00 90.25 262 VAL A O 1
ATOM 1987 N N . LYS A 1 263 ? -16.737 3.473 4.411 1.00 95.38 263 LYS A N 1
ATOM 1988 C CA . LYS A 1 263 ? -17.261 4.426 3.435 1.00 95.38 263 LYS A CA 1
ATOM 1989 C C . LYS A 1 263 ? -16.146 4.849 2.485 1.00 95.38 263 LYS A C 1
ATOM 1991 O O . LYS A 1 263 ? -15.024 5.081 2.918 1.00 95.38 263 LYS A O 1
ATOM 1996 N N . VAL A 1 264 ? -16.465 5.026 1.205 1.00 96.88 264 VAL A N 1
ATOM 1997 C CA . VAL A 1 264 ? -15.529 5.582 0.219 1.00 96.88 264 VAL A CA 1
ATOM 1998 C C . VAL A 1 264 ? -16.065 6.900 -0.330 1.00 96.88 264 VAL A C 1
ATOM 2000 O O . VAL A 1 264 ? -17.230 6.978 -0.723 1.00 96.88 264 VAL A O 1
ATOM 2003 N N . ILE A 1 265 ? -15.228 7.939 -0.336 1.00 97.00 265 ILE A N 1
ATOM 2004 C CA . ILE A 1 265 ? -15.538 9.267 -0.884 1.00 97.00 265 ILE A CA 1
ATOM 2005 C C . ILE A 1 265 ? -14.483 9.632 -1.926 1.00 97.00 265 ILE A C 1
ATOM 2007 O O . ILE A 1 265 ? -13.294 9.660 -1.636 1.00 97.00 265 ILE A O 1
ATOM 2011 N N . LEU A 1 266 ? -14.914 9.932 -3.145 1.00 95.88 266 LEU A N 1
ATOM 2012 C CA . LEU A 1 266 ? -14.025 10.340 -4.228 1.00 95.88 266 LEU A CA 1
ATOM 2013 C C . LEU A 1 266 ? -14.399 11.762 -4.633 1.00 95.88 266 LEU A C 1
ATOM 2015 O O . LEU A 1 266 ? -15.399 11.961 -5.321 1.00 95.88 266 LEU A O 1
ATOM 2019 N N . ASP A 1 267 ? -13.625 12.729 -4.150 1.00 94.12 267 ASP A N 1
ATOM 2020 C CA . ASP A 1 267 ? -13.733 14.148 -4.497 1.00 94.12 267 ASP A CA 1
ATOM 2021 C C . ASP A 1 267 ? -12.568 14.514 -5.421 1.00 94.12 267 ASP A C 1
ATOM 2023 O O . ASP A 1 267 ? -11.666 15.282 -5.079 1.00 94.12 267 ASP A O 1
ATOM 2027 N N . THR A 1 268 ? -12.551 13.835 -6.567 1.00 88.12 268 THR A N 1
ATOM 2028 C CA . THR A 1 268 ? -11.513 13.947 -7.588 1.00 88.12 268 THR A CA 1
ATOM 2029 C C . THR A 1 268 ? -12.064 14.575 -8.862 1.00 88.12 268 THR A C 1
ATOM 2031 O O . THR A 1 268 ? -13.262 14.498 -9.151 1.00 88.12 268 THR A O 1
ATOM 2034 N N . SER A 1 269 ? -11.193 15.231 -9.629 1.00 81.50 269 SER A N 1
ATOM 2035 C CA . SER A 1 269 ? -11.583 15.883 -10.886 1.00 81.50 269 SER A CA 1
ATOM 2036 C C . SER A 1 269 ? -11.695 14.871 -12.028 1.00 81.50 269 SER A C 1
ATOM 2038 O O . SER A 1 269 ? -10.728 14.174 -12.320 1.00 81.50 269 SER A O 1
ATOM 2040 N N . ASP A 1 270 ? -12.825 14.862 -12.745 1.00 80.69 270 ASP A N 1
ATOM 2041 C CA . ASP A 1 270 ? -13.005 14.027 -13.949 1.00 80.69 270 ASP A CA 1
ATOM 2042 C C . ASP A 1 270 ? -12.130 14.497 -15.132 1.00 80.69 270 ASP A C 1
ATOM 2044 O O . ASP A 1 270 ? -11.845 13.726 -16.045 1.00 80.69 270 ASP A O 1
ATOM 2048 N N . GLU A 1 271 ? -11.665 15.751 -15.100 1.00 80.81 271 GLU A N 1
ATOM 2049 C CA . GLU A 1 271 ? -10.754 16.324 -16.104 1.00 80.81 271 GLU A CA 1
ATOM 2050 C C . GLU A 1 271 ? -9.273 15.983 -15.840 1.00 80.81 271 GLU A C 1
ATOM 2052 O O . GLU A 1 271 ? -8.427 16.190 -16.709 1.00 80.81 271 GLU A O 1
ATOM 2057 N N . ASP A 1 272 ? -8.940 15.484 -14.642 1.00 84.38 272 ASP A N 1
ATOM 2058 C CA . ASP A 1 272 ? -7.588 15.021 -14.317 1.00 84.38 272 ASP A CA 1
ATOM 2059 C C . ASP A 1 272 ? -7.501 13.513 -14.607 1.00 84.38 272 ASP A C 1
ATOM 2061 O O . ASP A 1 272 ? -8.213 12.741 -13.962 1.00 84.38 272 ASP A O 1
ATOM 2065 N N . PRO A 1 273 ? -6.632 13.046 -15.524 1.00 87.62 273 PRO A N 1
ATOM 2066 C CA . PRO A 1 273 ? -6.509 11.622 -15.828 1.00 87.62 273 PRO A CA 1
ATOM 2067 C C . PRO A 1 273 ? -6.219 10.741 -14.608 1.00 87.62 273 PRO A C 1
ATOM 2069 O O . PRO A 1 273 ? -6.682 9.601 -14.564 1.00 87.62 273 PRO A O 1
ATOM 2072 N N . LEU A 1 274 ? -5.470 11.236 -13.617 1.00 89.94 274 LEU A N 1
ATOM 2073 C CA . LEU A 1 274 ? -5.165 10.479 -12.398 1.00 89.94 274 LEU A CA 1
ATOM 2074 C C . LEU A 1 274 ? -6.357 10.463 -11.433 1.00 89.94 274 LEU A C 1
ATOM 2076 O O . LEU A 1 274 ? -6.657 9.420 -10.846 1.00 89.94 274 LEU A O 1
ATOM 2080 N N . GLY A 1 275 ? -7.065 11.591 -11.319 1.00 89.38 275 GLY A N 1
ATOM 2081 C CA . GLY A 1 275 ? -8.308 11.718 -10.553 1.00 89.38 275 GLY A CA 1
ATOM 2082 C C . GLY A 1 275 ? -9.444 10.855 -11.116 1.00 89.38 275 GLY A C 1
ATOM 2083 O O . GLY A 1 275 ? -10.157 10.182 -10.364 1.00 89.38 275 GLY A O 1
ATOM 2084 N N . LEU A 1 276 ? -9.565 10.792 -12.443 1.00 90.44 276 LEU A N 1
ATOM 2085 C CA . LEU A 1 276 ? -10.480 9.890 -13.137 1.00 90.44 276 LEU A CA 1
ATOM 2086 C C . LEU A 1 276 ? -10.049 8.428 -12.966 1.00 90.44 276 LEU A C 1
ATOM 2088 O O . LEU A 1 276 ? -10.874 7.568 -12.662 1.00 90.44 276 LEU A O 1
ATOM 2092 N N . PHE A 1 277 ? -8.753 8.131 -13.090 1.00 92.12 277 PHE A N 1
ATOM 2093 C CA . PHE A 1 277 ? -8.228 6.778 -12.909 1.00 92.12 277 PHE A CA 1
ATOM 2094 C C . PHE A 1 277 ? -8.529 6.202 -11.520 1.00 92.12 277 PHE A C 1
ATOM 2096 O O . PHE A 1 277 ? -9.011 5.071 -11.415 1.00 92.12 277 PHE A O 1
ATOM 2103 N N . ILE A 1 278 ? -8.270 6.945 -10.438 1.00 92.44 278 ILE A N 1
ATOM 2104 C CA . ILE A 1 278 ? -8.523 6.429 -9.082 1.00 92.44 278 ILE A CA 1
ATOM 2105 C C . ILE A 1 278 ? -10.016 6.145 -8.858 1.00 92.44 278 ILE A C 1
ATOM 2107 O O . ILE A 1 278 ? -10.369 5.191 -8.159 1.00 92.44 278 ILE A O 1
ATOM 2111 N N . LYS A 1 279 ? -10.888 6.914 -9.517 1.00 91.50 279 LYS A N 1
ATOM 2112 C CA . LYS A 1 279 ? -12.337 6.729 -9.488 1.00 91.50 279 LYS A CA 1
ATOM 2113 C C . LYS A 1 279 ? -12.784 5.497 -10.268 1.00 91.50 279 LYS A C 1
ATOM 2115 O O . LYS A 1 279 ? -13.444 4.628 -9.696 1.00 91.50 279 LYS A O 1
ATOM 2120 N N . GLU A 1 280 ? -12.359 5.374 -11.519 1.00 93.19 280 GLU A N 1
ATOM 2121 C CA . GLU A 1 280 ? -12.764 4.285 -12.417 1.00 93.19 280 GLU A CA 1
ATOM 2122 C C . GLU A 1 280 ? -12.101 2.941 -12.078 1.00 93.19 280 GLU A C 1
ATOM 2124 O O . GLU A 1 280 ? -12.704 1.882 -12.249 1.00 93.19 280 GLU A O 1
ATOM 2129 N N . SER A 1 281 ? -10.881 2.951 -11.532 1.00 92.94 281 SER A N 1
ATOM 2130 C CA . SER A 1 281 ? -10.185 1.722 -11.114 1.00 92.94 281 SER A CA 1
ATOM 2131 C C . SER A 1 281 ? -10.899 0.984 -9.978 1.00 92.94 281 SER A C 1
ATOM 2133 O O . SER A 1 281 ? -10.675 -0.211 -9.772 1.00 92.94 281 SER A O 1
ATOM 2135 N N . GLY A 1 282 ? -11.730 1.688 -9.199 1.00 94.25 282 GLY A N 1
ATOM 2136 C CA . GLY A 1 282 ? -12.379 1.135 -8.017 1.00 94.25 282 GLY A CA 1
ATOM 2137 C C . GLY A 1 282 ? -11.400 0.718 -6.913 1.00 94.25 282 GLY A C 1
ATOM 2138 O O . GLY A 1 282 ? -11.798 -0.044 -6.028 1.00 94.25 282 GLY A O 1
ATOM 2139 N N . LEU A 1 283 ? -10.148 1.201 -6.939 1.00 95.25 283 LEU A N 1
ATOM 2140 C CA . LEU A 1 283 ? -9.083 0.808 -6.008 1.00 95.25 283 LEU A CA 1
ATOM 2141 C C . LEU A 1 283 ? -9.500 1.013 -4.546 1.00 95.25 283 LEU A C 1
ATOM 2143 O O . LEU A 1 283 ? -9.499 0.058 -3.772 1.00 95.25 283 LEU A O 1
ATOM 2147 N N . LEU A 1 284 ? -9.939 2.221 -4.174 1.00 96.62 284 LEU A N 1
ATOM 2148 C CA . LEU A 1 284 ? -10.358 2.506 -2.794 1.00 96.62 284 LEU A CA 1
ATOM 2149 C C . LEU A 1 284 ? -11.605 1.716 -2.379 1.00 96.62 284 LEU A C 1
ATOM 2151 O O . LEU A 1 284 ? -11.696 1.270 -1.242 1.00 96.62 284 LEU A O 1
ATOM 2155 N N . HIS A 1 285 ? -12.540 1.467 -3.299 1.00 95.56 285 HIS A N 1
ATOM 2156 C CA . HIS A 1 285 ? -13.698 0.608 -3.029 1.00 95.56 285 HIS A CA 1
ATOM 2157 C C . HIS A 1 285 ? -13.292 -0.845 -2.784 1.00 95.56 285 HIS A C 1
ATOM 2159 O O . HIS A 1 285 ? -13.890 -1.529 -1.953 1.00 95.56 285 HIS A O 1
ATOM 2165 N N . MET A 1 286 ? -12.298 -1.338 -3.519 1.00 95.06 286 MET A N 1
ATOM 2166 C CA . MET A 1 286 ? -11.743 -2.668 -3.312 1.00 95.06 286 MET A CA 1
ATOM 2167 C C . MET A 1 286 ? -11.055 -2.763 -1.948 1.00 95.06 286 MET A C 1
ATOM 2169 O O . MET A 1 286 ? -11.393 -3.675 -1.194 1.00 95.06 286 MET A O 1
ATOM 2173 N N . ILE A 1 287 ? -10.203 -1.794 -1.598 1.00 96.12 287 ILE A N 1
ATOM 2174 C CA . ILE A 1 287 ? -9.541 -1.741 -0.288 1.00 96.12 287 ILE A CA 1
ATOM 2175 C C . ILE A 1 287 ? -10.582 -1.639 0.834 1.00 96.12 287 ILE A C 1
ATOM 2177 O O . ILE A 1 287 ? -10.517 -2.399 1.791 1.00 96.12 287 ILE A O 1
ATOM 2181 N N . GLY A 1 288 ? -11.598 -0.782 0.704 1.00 94.81 288 GLY A N 1
ATOM 2182 C CA . GLY A 1 288 ? -12.663 -0.658 1.705 1.00 94.81 288 GLY A CA 1
ATOM 2183 C C . GLY A 1 288 ? -13.353 -1.994 1.993 1.00 94.81 288 GLY A C 1
ATOM 2184 O O . GLY A 1 288 ? -13.441 -2.410 3.144 1.00 94.81 288 GLY A O 1
ATOM 2185 N N . ARG A 1 289 ? -13.718 -2.745 0.943 1.00 92.12 289 ARG A N 1
ATOM 2186 C CA . ARG A 1 289 ? -14.298 -4.094 1.092 1.00 92.12 289 ARG A CA 1
ATOM 2187 C C . ARG A 1 289 ? -13.336 -5.115 1.698 1.00 92.12 289 ARG A C 1
ATOM 2189 O O . ARG A 1 289 ? -13.791 -6.064 2.329 1.00 92.12 289 ARG A O 1
ATOM 2196 N N . GLN A 1 290 ? -12.036 -4.991 1.440 1.00 93.00 290 GLN A N 1
ATOM 2197 C CA . GLN A 1 290 ? -11.022 -5.835 2.070 1.00 93.00 290 GLN A CA 1
ATOM 2198 C C . GLN A 1 290 ? -10.974 -5.556 3.572 1.00 93.00 290 GLN A C 1
ATOM 2200 O O . GLN A 1 290 ? -11.104 -6.466 4.385 1.00 93.00 290 GLN A O 1
ATOM 2205 N N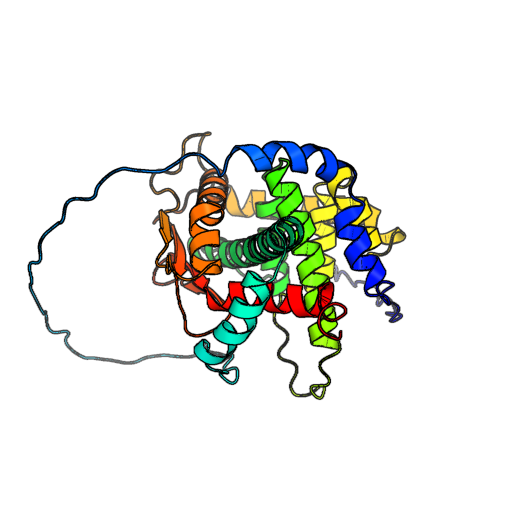 . ILE A 1 291 ? -10.878 -4.287 3.946 1.00 93.38 291 ILE A N 1
ATOM 2206 C CA . ILE A 1 291 ? -10.806 -3.861 5.340 1.00 93.38 291 ILE A CA 1
ATOM 2207 C C . ILE A 1 291 ? -12.074 -4.230 6.118 1.00 93.38 291 ILE A C 1
ATOM 2209 O O . ILE A 1 291 ? -11.954 -4.754 7.222 1.00 93.38 291 ILE A O 1
ATOM 2213 N N . ASP A 1 292 ? -13.256 -4.101 5.513 1.00 90.81 292 ASP A N 1
ATOM 2214 C CA . ASP A 1 292 ? -14.533 -4.541 6.103 1.00 90.81 292 ASP A CA 1
ATOM 2215 C C . ASP A 1 292 ? -14.596 -6.030 6.441 1.00 90.81 292 ASP A C 1
ATOM 2217 O O . ASP A 1 292 ? -15.366 -6.443 7.308 1.00 90.81 292 ASP A O 1
ATOM 2221 N N . LYS A 1 293 ? -13.819 -6.854 5.735 1.00 90.62 293 LYS A N 1
ATOM 2222 C CA . LYS A 1 293 ? -13.723 -8.291 6.012 1.00 90.62 293 LYS A CA 1
ATOM 2223 C C . LYS A 1 293 ? -12.711 -8.604 7.104 1.00 90.62 293 LYS A C 1
ATOM 2225 O O . LYS A 1 293 ? -12.826 -9.643 7.747 1.00 90.62 293 LYS A O 1
ATOM 2230 N N . LEU A 1 294 ? -11.710 -7.746 7.289 1.00 92.00 294 LEU A N 1
ATOM 2231 C CA . LEU A 1 294 ? -10.686 -7.939 8.312 1.00 92.00 294 LEU A CA 1
ATOM 2232 C C . LEU A 1 294 ? -11.134 -7.419 9.673 1.00 92.00 294 LEU A C 1
ATOM 2234 O O . LEU A 1 294 ? -10.816 -8.039 10.688 1.00 92.00 294 LEU A O 1
ATOM 2238 N N . TYR A 1 295 ? -11.854 -6.298 9.696 1.00 92.50 295 TYR A N 1
ATOM 2239 C CA . TYR A 1 295 ? -12.100 -5.549 10.918 1.00 92.50 295 TYR A CA 1
ATOM 2240 C C . TYR A 1 295 ? -13.523 -4.993 11.005 1.00 92.50 295 TYR A C 1
ATOM 2242 O O . TYR A 1 295 ? -14.123 -4.578 10.018 1.00 92.50 295 TYR A O 1
ATOM 2250 N N . GLN A 1 296 ? -14.028 -4.920 12.231 1.00 91.62 296 GLN A N 1
ATOM 2251 C CA . GLN A 1 296 ? -15.257 -4.247 12.612 1.00 91.62 296 GLN A CA 1
ATOM 2252 C C . GLN A 1 296 ? -14.898 -2.976 13.389 1.00 91.62 296 GLN A C 1
ATOM 2254 O O . GLN A 1 296 ? -14.644 -3.012 14.593 1.00 91.62 296 GLN A O 1
ATOM 2259 N N . PHE A 1 297 ? -14.871 -1.841 12.689 1.00 90.06 297 PHE A N 1
ATOM 2260 C CA . PHE A 1 297 ? -14.631 -0.538 13.309 1.00 90.06 297 PHE A CA 1
ATOM 2261 C C . PHE A 1 297 ? -15.866 -0.091 14.112 1.00 90.06 297 PHE A C 1
ATOM 2263 O O . PHE A 1 297 ? -16.938 0.041 13.517 1.00 90.06 297 PHE A O 1
ATOM 2270 N N . PRO A 1 298 ? -15.746 0.176 15.431 1.00 85.06 298 PRO A N 1
ATOM 2271 C CA . PRO A 1 298 ? -16.891 0.513 16.281 1.00 85.06 298 PRO A CA 1
ATOM 2272 C C . PRO A 1 298 ? -17.679 1.734 15.809 1.00 85.06 298 PRO A C 1
ATOM 2274 O O . PRO A 1 298 ? -18.893 1.788 15.966 1.00 85.06 298 PRO A O 1
ATOM 2277 N N . GLU A 1 299 ? -16.989 2.710 15.221 1.00 85.31 299 GLU A N 1
ATOM 2278 C CA . GLU A 1 299 ? -17.579 3.990 14.833 1.00 85.31 299 GLU A CA 1
ATOM 2279 C C . GLU A 1 299 ? -17.450 4.274 13.327 1.00 85.31 299 GLU A C 1
ATOM 2281 O O . GLU A 1 299 ? -17.555 5.422 12.892 1.00 85.31 299 GLU A O 1
ATOM 2286 N N . GLY A 1 300 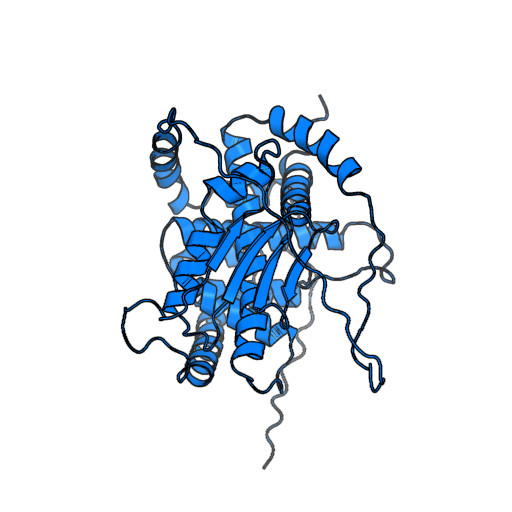? -17.228 3.217 12.536 1.00 89.38 300 GLY A N 1
ATOM 2287 C CA . GLY A 1 300 ? -16.987 3.302 11.099 1.00 89.38 300 GLY A CA 1
ATOM 2288 C C . GLY A 1 300 ? -15.642 3.935 10.736 1.00 89.38 300 GLY A C 1
ATOM 2289 O O . GLY A 1 300 ? -14.880 4.396 11.587 1.00 89.38 300 GLY A O 1
ATOM 2290 N N . LEU A 1 301 ? -15.341 3.923 9.439 1.00 94.50 301 LEU A N 1
ATOM 2291 C CA . LEU A 1 301 ? -14.124 4.490 8.864 1.00 94.50 301 LEU A CA 1
ATOM 2292 C C . LEU A 1 301 ? -14.407 4.976 7.440 1.00 94.50 301 LEU A C 1
ATOM 2294 O O . LEU A 1 301 ? -15.230 4.391 6.731 1.00 94.50 301 LEU A O 1
ATOM 2298 N N . THR A 1 302 ? -13.727 6.039 7.015 1.00 97.50 302 THR A N 1
ATOM 2299 C CA . THR A 1 302 ? -13.805 6.551 5.641 1.00 97.50 302 THR A CA 1
ATOM 2300 C C . THR A 1 302 ? -12.462 6.404 4.928 1.00 97.50 302 THR A C 1
ATOM 2302 O O . THR A 1 302 ? -11.416 6.717 5.486 1.00 97.50 302 THR A O 1
ATOM 2305 N N . LEU A 1 303 ? -12.488 5.944 3.680 1.00 98.25 303 LEU A N 1
ATOM 2306 C CA . LEU A 1 303 ? -11.404 6.115 2.716 1.00 98.25 303 LEU A CA 1
ATOM 2307 C C . LEU A 1 303 ? -11.780 7.250 1.771 1.00 98.25 303 LEU A C 1
ATOM 2309 O O . LEU A 1 303 ? -12.892 7.250 1.234 1.00 98.25 303 LEU A O 1
ATOM 2313 N N . SER A 1 304 ? -10.868 8.176 1.508 1.00 97.81 304 SER A N 1
ATOM 2314 C CA . SER A 1 304 ? -11.109 9.214 0.516 1.00 97.81 304 SER A CA 1
ATOM 2315 C C . SER A 1 304 ? -9.943 9.473 -0.419 1.00 97.81 304 SER A C 1
ATOM 2317 O O . SER A 1 304 ? -8.784 9.232 -0.087 1.00 97.81 304 SER A O 1
ATOM 2319 N N . ALA A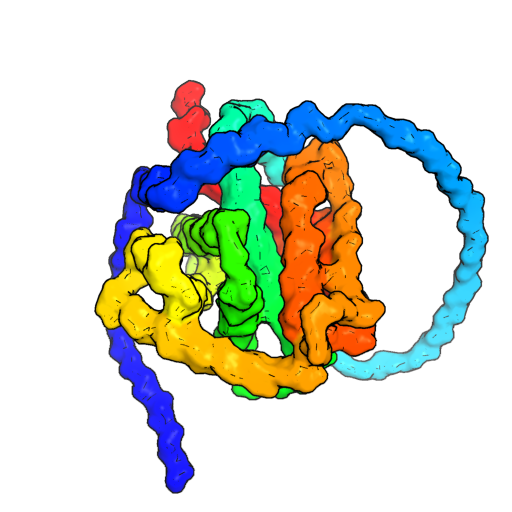 1 305 ? -10.279 9.959 -1.614 1.00 97.06 305 ALA A N 1
ATOM 2320 C CA . ALA A 1 305 ? -9.336 10.579 -2.532 1.00 97.06 305 ALA A CA 1
ATOM 2321 C C . ALA A 1 305 ? -9.792 12.008 -2.829 1.00 97.06 305 ALA A C 1
ATOM 2323 O O . ALA A 1 305 ? -10.972 12.219 -3.122 1.00 97.06 305 ALA A O 1
ATOM 2324 N N . ARG A 1 306 ? -8.872 12.970 -2.716 1.00 94.81 306 ARG A N 1
ATOM 2325 C CA . ARG A 1 306 ? -9.121 14.401 -2.956 1.00 94.81 306 ARG A CA 1
ATOM 2326 C C . ARG A 1 306 ? -7.820 15.165 -3.188 1.00 94.81 306 ARG A C 1
ATOM 2328 O O . ARG A 1 306 ? -6.738 14.637 -2.940 1.00 94.81 306 ARG A O 1
ATOM 2335 N N . ARG A 1 307 ? -7.919 16.436 -3.576 1.00 91.44 307 ARG A N 1
ATOM 2336 C CA . ARG A 1 307 ? -6.775 17.364 -3.553 1.00 91.44 307 ARG A CA 1
ATOM 2337 C C . ARG A 1 307 ? -6.444 17.795 -2.135 1.00 91.44 307 ARG A C 1
ATOM 2339 O O . ARG A 1 307 ? -7.336 18.162 -1.369 1.00 91.44 307 ARG A O 1
ATOM 2346 N N . CYS A 1 308 ? -5.159 17.794 -1.807 1.00 90.12 308 CYS A N 1
ATOM 2347 C CA . CYS A 1 308 ? -4.665 18.162 -0.479 1.00 90.12 308 CYS A CA 1
ATOM 2348 C C . CYS A 1 308 ? -3.672 19.330 -0.496 1.00 90.12 308 CYS A C 1
ATOM 2350 O O . CYS A 1 308 ? -3.329 19.856 0.562 1.00 90.12 308 CYS A O 1
ATOM 2352 N N . GLY A 1 309 ? -3.142 19.695 -1.664 1.00 86.56 309 GLY A N 1
ATOM 2353 C CA . GLY A 1 309 ? -2.029 20.631 -1.820 1.00 86.56 309 GLY A CA 1
ATOM 2354 C C . GLY A 1 309 ? -0.652 20.049 -1.474 1.00 86.56 309 GLY A C 1
ATOM 2355 O O . GLY A 1 309 ? 0.338 20.770 -1.561 1.00 86.56 309 GLY A O 1
ATOM 2356 N N . THR A 1 310 ? -0.558 18.769 -1.086 1.00 84.31 310 THR A N 1
ATOM 2357 C CA . THR A 1 310 ? 0.717 18.084 -0.794 1.00 84.31 310 THR A CA 1
ATOM 2358 C C . THR A 1 310 ? 0.683 16.612 -1.217 1.00 84.31 310 THR A C 1
ATOM 2360 O O . THR A 1 310 ? -0.345 15.972 -0.983 1.00 84.31 310 THR A O 1
ATOM 2363 N N . PRO A 1 311 ? 1.788 16.040 -1.740 1.00 87.12 311 PRO A N 1
ATOM 2364 C CA . PRO A 1 311 ? 1.852 14.655 -2.216 1.00 87.12 311 PRO A CA 1
ATOM 2365 C C . PRO A 1 311 ? 1.988 13.660 -1.061 1.00 87.12 311 PRO A C 1
ATOM 2367 O O . PRO A 1 311 ? 3.067 13.143 -0.789 1.00 87.12 311 PRO A O 1
ATOM 2370 N N . ARG A 1 312 ? 0.899 13.425 -0.325 1.00 88.88 312 ARG A N 1
ATOM 2371 C CA . ARG A 1 312 ? 0.901 12.540 0.849 1.00 88.88 312 ARG A CA 1
ATOM 2372 C C . ARG A 1 312 ? -0.317 11.627 0.899 1.00 88.88 312 ARG A C 1
ATOM 2374 O O . ARG A 1 312 ? -1.332 11.855 0.252 1.00 88.88 312 ARG A O 1
ATOM 2381 N N . SER A 1 313 ? -0.213 10.595 1.722 1.00 93.94 313 SER A N 1
ATOM 2382 C CA . SER A 1 313 ? -1.362 9.883 2.270 1.00 93.94 313 SER A CA 1
ATOM 2383 C C . SER A 1 313 ? -1.307 10.006 3.786 1.00 93.94 313 SER A C 1
ATOM 2385 O O . SER A 1 313 ? -0.219 10.039 4.374 1.00 93.94 313 SER A O 1
ATOM 2387 N N . TYR A 1 314 ? -2.457 10.110 4.440 1.00 95.50 314 TYR A N 1
ATOM 2388 C CA . TYR A 1 314 ? -2.493 10.233 5.893 1.00 95.50 314 TYR A CA 1
ATOM 2389 C C . TYR A 1 314 ? -3.755 9.625 6.499 1.00 95.50 314 TYR A C 1
ATOM 2391 O O . TYR A 1 314 ? -4.770 9.452 5.831 1.00 95.50 314 TYR A O 1
ATOM 2399 N N . TRP A 1 315 ? -3.652 9.279 7.778 1.00 96.00 315 TRP A N 1
ATOM 2400 C CA . TRP A 1 315 ? -4.775 8.936 8.639 1.00 96.00 315 TRP A CA 1
ATOM 2401 C C . TRP A 1 315 ? -5.118 10.148 9.504 1.00 96.00 315 TRP A C 1
ATOM 2403 O O . TRP A 1 315 ? -4.234 10.687 10.173 1.00 96.00 315 TRP A O 1
ATOM 2413 N N . ASP A 1 316 ? -6.381 10.551 9.492 1.00 96.06 316 ASP A N 1
ATOM 2414 C CA . ASP A 1 316 ? -6.957 11.550 10.384 1.00 96.06 316 ASP A CA 1
ATOM 2415 C C . ASP A 1 316 ? -7.810 10.843 11.445 1.00 96.06 316 ASP A C 1
ATOM 2417 O O . ASP A 1 316 ? -8.859 10.268 11.150 1.00 96.06 316 ASP A O 1
ATOM 2421 N N . ALA A 1 317 ? -7.338 10.871 12.692 1.00 93.69 317 ALA A N 1
ATOM 2422 C CA . ALA A 1 317 ? -8.005 10.216 13.812 1.00 93.69 317 ALA A CA 1
ATOM 2423 C C . ALA A 1 317 ? -9.266 10.957 14.290 1.00 93.69 317 ALA A C 1
ATOM 2425 O O . ALA A 1 317 ? -10.144 10.320 14.873 1.00 93.69 317 ALA A O 1
ATOM 2426 N N . GLU A 1 318 ? -9.368 12.272 14.058 1.00 93.56 318 GLU A N 1
ATOM 2427 C CA . GLU A 1 318 ? -10.526 13.075 14.470 1.00 93.56 318 GLU A CA 1
ATOM 2428 C C . GLU A 1 318 ? -11.730 12.761 13.580 1.00 93.56 318 GLU A C 1
ATOM 2430 O O . GLU A 1 318 ? -12.830 12.504 14.071 1.00 93.56 318 GLU A O 1
ATOM 2435 N N . THR A 1 319 ? -11.506 12.723 12.266 1.00 95.56 319 THR A N 1
ATOM 2436 C CA . THR A 1 319 ? -12.557 12.443 11.275 1.00 95.56 319 THR A CA 1
ATOM 2437 C C . THR A 1 319 ? -12.686 10.960 10.921 1.00 95.56 319 THR A C 1
ATOM 2439 O O . THR A 1 319 ? -13.653 10.569 10.263 1.00 95.56 319 THR A O 1
ATOM 2442 N N . ARG A 1 320 ? -11.749 10.125 11.388 1.00 95.81 320 ARG A N 1
ATOM 2443 C CA . ARG A 1 320 ? -11.629 8.689 11.078 1.00 95.81 320 ARG A CA 1
ATOM 2444 C C . ARG A 1 320 ? -11.547 8.427 9.583 1.00 95.81 320 ARG A C 1
ATOM 2446 O O . ARG A 1 320 ? -12.250 7.576 9.024 1.00 95.81 320 ARG A O 1
ATOM 2453 N N . GLU A 1 321 ? -10.675 9.187 8.941 1.00 97.50 321 GLU A N 1
ATOM 2454 C CA . GLU A 1 321 ? -10.523 9.228 7.496 1.00 97.50 321 GLU A CA 1
ATOM 2455 C C . GLU A 1 321 ? -9.088 8.860 7.097 1.00 97.50 321 GLU A C 1
ATOM 2457 O O . GLU A 1 321 ? -8.120 9.472 7.546 1.00 97.50 321 GLU A O 1
ATOM 2462 N N . VAL A 1 322 ? -8.932 7.862 6.226 1.00 98.25 322 VAL A N 1
ATOM 2463 C CA . VAL A 1 322 ? -7.693 7.679 5.461 1.00 98.25 322 VAL A CA 1
ATOM 2464 C C . VAL A 1 322 ? -7.829 8.459 4.162 1.00 98.25 322 VAL A C 1
ATOM 2466 O O . VAL A 1 322 ? -8.704 8.163 3.349 1.00 98.25 322 VAL A O 1
ATOM 2469 N N . VAL A 1 323 ? -6.932 9.416 3.958 1.00 98.06 323 VAL A N 1
ATOM 2470 C CA . VAL A 1 323 ? -6.937 10.324 2.811 1.00 98.06 323 VAL A CA 1
ATOM 2471 C C . VAL A 1 323 ? -5.781 9.977 1.877 1.00 98.06 323 VAL A C 1
ATOM 2473 O O . VAL A 1 323 ? -4.620 9.935 2.295 1.00 98.06 323 VAL A O 1
ATOM 2476 N N . LEU A 1 324 ? -6.101 9.758 0.603 1.00 97.00 324 LEU A N 1
ATOM 2477 C CA . LEU A 1 324 ? -5.161 9.615 -0.506 1.00 97.00 324 LEU A CA 1
ATOM 2478 C C . LEU A 1 324 ? -5.182 10.894 -1.352 1.00 97.00 324 LEU A C 1
ATOM 2480 O O . LEU A 1 324 ? -6.166 11.178 -2.032 1.00 97.00 324 LEU A O 1
ATOM 2484 N N . CYS A 1 325 ? -4.106 11.673 -1.309 1.00 93.75 325 CYS A N 1
ATOM 2485 C CA . CYS A 1 325 ? -4.049 12.938 -2.034 1.00 93.75 325 CYS A CA 1
ATOM 2486 C C . CYS A 1 325 ? -3.754 12.721 -3.527 1.00 93.75 325 CYS A C 1
ATOM 2488 O O . CYS A 1 325 ? -2.854 11.949 -3.867 1.00 93.75 325 CYS A O 1
ATOM 2490 N N . GLU A 1 326 ? -4.460 13.419 -4.423 1.00 91.69 326 GLU A N 1
ATOM 2491 C CA . GLU A 1 326 ? -4.211 13.360 -5.880 1.00 91.69 326 GLU A CA 1
ATOM 2492 C C . GLU A 1 326 ? -2.757 13.718 -6.229 1.00 91.69 326 GLU A C 1
ATOM 2494 O O . GLU A 1 326 ? -2.155 13.151 -7.142 1.00 91.69 326 GLU A O 1
ATOM 2499 N N . GLU A 1 327 ? -2.155 14.614 -5.449 1.00 89.31 327 GLU A N 1
ATOM 2500 C CA . GLU A 1 327 ? -0.754 15.005 -5.553 1.00 89.31 327 GLU A CA 1
ATOM 2501 C C . GLU A 1 327 ? 0.199 13.808 -5.426 1.00 89.31 327 GLU A C 1
ATOM 2503 O O . GLU A 1 327 ? 1.208 13.748 -6.128 1.00 89.31 327 GLU A O 1
ATOM 2508 N N . LEU A 1 328 ? -0.125 12.834 -4.568 1.00 90.69 328 LEU A N 1
ATOM 2509 C CA . LEU A 1 328 ? 0.695 11.636 -4.388 1.00 90.69 328 LEU A CA 1
ATOM 2510 C C . LEU A 1 328 ? 0.616 10.724 -5.621 1.00 90.69 328 LEU A C 1
ATOM 2512 O O . LEU A 1 328 ? 1.628 10.166 -6.042 1.00 90.69 328 LEU A O 1
ATOM 2516 N N . LEU A 1 329 ? -0.561 10.628 -6.252 1.00 92.25 329 LEU A N 1
ATOM 2517 C CA . LEU A 1 329 ? -0.727 9.899 -7.515 1.00 92.25 329 LEU A CA 1
ATOM 2518 C C . LEU A 1 329 ? 0.146 10.510 -8.612 1.00 92.25 329 LEU A C 1
ATOM 2520 O O . LEU A 1 329 ? 0.814 9.786 -9.351 1.00 92.25 329 LEU A O 1
ATOM 2524 N N . ALA A 1 330 ? 0.169 11.844 -8.688 1.00 89.81 330 ALA A N 1
ATOM 2525 C CA . ALA A 1 330 ? 1.008 12.574 -9.631 1.00 89.81 330 ALA A CA 1
ATOM 2526 C C . ALA A 1 330 ? 2.499 12.343 -9.359 1.00 89.81 330 ALA A C 1
ATOM 2528 O O . ALA A 1 330 ? 3.258 12.136 -10.303 1.00 89.81 330 ALA A O 1
ATOM 2529 N N . SER A 1 331 ? 2.921 12.300 -8.092 1.00 88.56 331 SER A N 1
ATOM 2530 C CA . SER A 1 331 ? 4.296 11.942 -7.727 1.00 88.56 331 SER A CA 1
ATOM 2531 C C . SER A 1 331 ? 4.674 10.529 -8.178 1.00 88.56 331 SER A C 1
ATOM 2533 O O . SER A 1 331 ? 5.757 10.348 -8.733 1.00 88.56 331 SER A O 1
ATOM 2535 N N . TYR A 1 332 ? 3.789 9.538 -8.024 1.00 91.75 332 TYR A N 1
ATOM 2536 C CA . TYR A 1 332 ? 4.046 8.184 -8.529 1.00 91.75 332 TYR A CA 1
ATOM 2537 C C . TYR A 1 332 ? 4.103 8.130 -10.058 1.00 91.75 332 TYR A C 1
ATOM 2539 O O . TYR A 1 332 ? 5.002 7.498 -10.611 1.00 91.75 332 TYR A O 1
ATOM 2547 N N . ALA A 1 333 ? 3.186 8.812 -10.747 1.00 91.31 333 ALA A N 1
ATOM 2548 C CA . ALA A 1 333 ? 3.183 8.884 -12.207 1.00 91.31 333 ALA A CA 1
ATOM 2549 C C . ALA A 1 333 ? 4.454 9.564 -12.738 1.00 91.31 333 ALA A C 1
ATOM 2551 O O . ALA A 1 333 ? 5.078 9.075 -13.678 1.00 91.31 333 ALA A O 1
ATOM 2552 N N . TRP A 1 334 ? 4.883 10.652 -12.099 1.00 86.75 334 TRP A N 1
ATOM 2553 C CA . TRP A 1 334 ? 6.129 11.328 -12.443 1.00 86.75 334 TRP A CA 1
ATOM 2554 C C . TRP A 1 334 ? 7.341 10.429 -12.193 1.00 86.75 334 TRP A C 1
ATOM 2556 O O . TRP A 1 334 ? 8.203 10.309 -13.060 1.00 86.75 334 TRP A O 1
ATOM 2566 N N . GLY A 1 335 ? 7.374 9.733 -11.052 1.00 84.62 335 GLY A N 1
ATOM 2567 C CA . GLY A 1 335 ? 8.392 8.729 -10.755 1.00 84.62 335 GLY A CA 1
ATOM 2568 C C . GLY A 1 335 ? 8.478 7.664 -11.848 1.00 84.62 335 GLY A C 1
ATOM 2569 O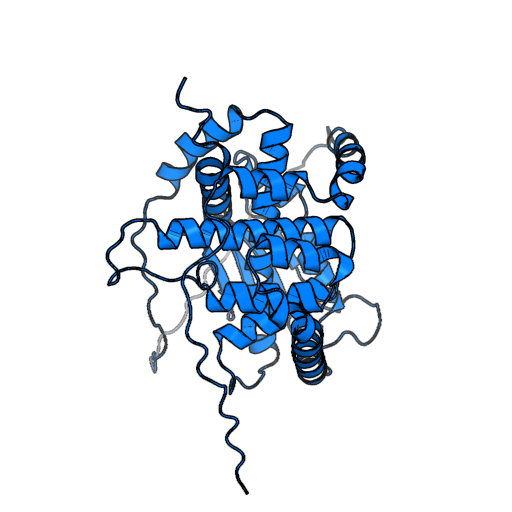 O . GLY A 1 335 ? 9.569 7.395 -12.346 1.00 84.62 335 GLY A O 1
ATOM 2570 N N . PHE A 1 336 ? 7.335 7.131 -12.292 1.00 88.44 336 PHE A N 1
ATOM 2571 C CA . PHE A 1 336 ? 7.277 6.168 -13.392 1.00 88.44 336 PHE A CA 1
ATOM 2572 C C . PHE A 1 336 ? 7.898 6.728 -14.678 1.00 88.44 336 PHE A C 1
ATOM 2574 O O . PHE A 1 336 ? 8.791 6.112 -15.257 1.00 88.44 336 PHE A O 1
ATOM 2581 N N . VAL A 1 337 ? 7.469 7.913 -15.116 1.00 86.81 337 VAL A N 1
ATOM 2582 C CA . VAL A 1 337 ? 7.984 8.530 -16.349 1.00 86.81 337 VAL A CA 1
ATOM 2583 C C . VAL A 1 337 ? 9.494 8.770 -16.253 1.00 86.81 337 VAL A C 1
ATOM 2585 O O . VAL A 1 337 ? 10.241 8.433 -17.174 1.00 86.81 337 VAL A O 1
ATOM 2588 N N . SER A 1 338 ? 9.969 9.287 -15.123 1.00 82.75 338 SER A N 1
ATOM 2589 C CA . SER A 1 338 ? 11.386 9.585 -14.907 1.00 82.75 338 SER A CA 1
ATOM 2590 C C . SER A 1 338 ? 12.261 8.333 -14.874 1.00 82.75 338 SER A C 1
ATOM 2592 O O . SER A 1 338 ? 13.353 8.333 -15.444 1.00 82.75 338 SER A O 1
ATOM 2594 N N . LEU A 1 339 ? 11.778 7.253 -14.264 1.00 82.31 339 LEU A N 1
ATOM 2595 C CA . LEU A 1 339 ? 12.498 5.984 -14.147 1.00 82.31 339 LEU A CA 1
ATOM 2596 C C . LEU A 1 339 ? 12.481 5.176 -15.450 1.00 82.31 339 LEU A C 1
ATOM 2598 O O . LEU A 1 339 ? 13.511 4.662 -15.899 1.00 82.31 339 LEU A O 1
ATOM 2602 N N . PHE A 1 340 ? 11.310 5.063 -16.070 1.00 82.12 340 PHE A N 1
ATOM 2603 C CA . PHE A 1 340 ? 11.071 4.095 -17.136 1.00 82.12 340 PHE A CA 1
ATOM 2604 C C . PHE A 1 340 ? 11.087 4.724 -18.532 1.00 82.12 340 PHE A C 1
ATOM 2606 O O . PHE A 1 340 ? 11.462 4.044 -19.481 1.00 82.12 340 PHE A O 1
ATOM 2613 N N . LEU A 1 341 ? 10.816 6.027 -18.677 1.00 81.19 341 LEU A N 1
ATOM 2614 C CA . LEU A 1 341 ? 10.623 6.672 -19.989 1.00 81.19 341 LEU A CA 1
ATOM 2615 C C . LEU A 1 341 ? 11.619 7.793 -20.324 1.00 81.19 341 LEU A C 1
ATOM 2617 O O . LEU A 1 341 ? 11.634 8.294 -21.442 1.00 81.19 341 LEU A O 1
ATOM 2621 N N . SER A 1 342 ? 12.514 8.181 -19.416 1.00 65.12 342 SER A N 1
ATOM 2622 C CA . SER A 1 342 ? 13.509 9.242 -19.677 1.00 65.12 342 SER A CA 1
ATOM 2623 C C . SER A 1 342 ? 14.511 8.981 -20.832 1.00 65.12 342 SER A C 1
ATOM 2625 O O . SER A 1 342 ? 15.236 9.897 -21.202 1.00 65.12 342 SER A O 1
ATOM 2627 N N . ASP A 1 343 ? 14.529 7.788 -21.448 1.00 53.59 343 ASP A N 1
ATOM 2628 C CA . ASP A 1 343 ? 15.320 7.466 -22.654 1.00 53.59 343 ASP A CA 1
ATOM 2629 C C . ASP A 1 343 ? 14.545 7.692 -23.966 1.00 53.59 343 ASP A C 1
ATOM 2631 O O . ASP A 1 343 ? 15.145 7.656 -25.036 1.00 53.59 343 ASP A O 1
ATOM 2635 N N . THR A 1 344 ? 13.227 7.925 -23.920 1.00 49.75 344 THR A N 1
ATOM 2636 C CA . THR A 1 344 ? 12.383 8.075 -25.123 1.00 49.75 344 THR A CA 1
ATOM 2637 C C . THR A 1 344 ? 12.084 9.530 -25.495 1.00 49.75 344 THR A C 1
ATOM 2639 O O . THR A 1 344 ? 11.369 9.768 -26.461 1.00 49.75 344 THR A O 1
ATOM 2642 N N . VAL A 1 345 ? 12.604 10.512 -24.746 1.00 41.78 345 VAL A N 1
ATOM 2643 C CA . VAL A 1 345 ? 12.302 11.954 -24.925 1.00 41.78 345 VAL A CA 1
ATOM 2644 C C . VAL A 1 345 ? 13.496 12.744 -25.503 1.00 41.78 345 VAL A C 1
ATOM 2646 O O . VAL A 1 345 ? 13.443 13.964 -25.624 1.00 41.78 345 VAL A O 1
ATOM 2649 N N . THR A 1 346 ? 14.588 12.074 -25.885 1.00 32.91 346 THR A N 1
ATOM 2650 C CA . THR A 1 346 ? 15.807 12.713 -26.427 1.00 32.91 346 THR A CA 1
ATOM 2651 C C . THR A 1 346 ? 16.009 12.584 -27.942 1.00 32.91 346 THR A C 1
ATOM 2653 O O . THR A 1 346 ? 17.099 12.907 -28.415 1.00 32.91 346 THR A O 1
ATOM 2656 N N . GLU A 1 347 ? 14.986 12.212 -28.720 1.00 31.02 347 GLU A N 1
ATOM 2657 C CA . GLU A 1 347 ? 15.018 12.311 -30.196 1.00 31.02 347 GLU A CA 1
ATOM 2658 C C . GLU A 1 347 ? 14.027 13.329 -30.769 1.00 31.02 347 GLU A C 1
ATOM 2660 O O . GLU A 1 347 ? 12.830 13.285 -30.402 1.00 31.02 347 GLU A O 1
#

Secondary structure (DSSP, 8-state):
----------------S---HHHHHHHHHH-TTHHHHTTTGGGTTT----------------------------------------HHHHHHHHHHHHHTS-HHHHHHHHHHHHHHHHHHHHHHHHHHHHHHTT----S-HHHHHHHHHHHHHHT--SHHHHHHHHHHHHHHHHHHHHHHHS---GGG----GGG-HHHHHHHHHHHHHH-HHHHHHHHHHTT--HHHHTTHHHHHHHHHHHHHHHHGGGS-SSSSPPTT--EEEEE--TTSHHHHHHHHT-HHHHHHHHHHHH---TT--EEEEE--SSS-EEEETTTTEEEEEHHHHHHHHHHHIIIIITTSS--

Radius of gyration: 21.75 Å; chains: 1; bounding box: 60×50×65 Å

Sequence (347 aa):
MGCRLQLPDAEISPKSGLTNRSDLMRLSARSPSLRWLRHVLSFAMLAVFFASAPPLSTDQATAATREELPEQSEEDQVSEQQALVPYDVMQDPLLTLMQGLDSETSNELFVFVAGNSYFAVHRQMAKAVISSFALSSELDPSRTLDEIAAVQMSSFSGPGIELFLSNGLIGRFALQDVADNDGANDAGKVTSPETDELANRRLLCLLAGSDMIGLGDLALDLGFPADNLDACPESYLQAHDLWQSLTAEHRPANDQSADHGVKVILDTSDEDPLGLFIKESGLLHMIGRQIDKLYQFPEGLTLSARRCGTPRSYWDAETREVVLCEELLASYAWGFVSLFLSDTVTE

Foldseek 3Di:
DDDDDDDDPDDDDPDQVPPDLVLLVVLLVPDPLVPVVVVVVVPPPPDDDDDDDDDDDDDDDDDDDDDDDDDDDDDDPPDPDDDFDFLVVLQPVLVVVLVPDDPVLNVLLLLLLLLQLLLQLLLQVLVLLCLLLVPDPPDDSLLSSLLSSLLLLLVDDDSSSLSSPLSSLSLLLLVLVCLVPVPPPPVPSPDDCSNDPVSSLLSLLLNCLSPVPSRVVSSVSSPNDPVCSVCSVVSNVVSNVVVCVRQVVFADPDQDFAPQFEAEEQAFDCPRPLSVSCVVVCSVVVSSNSVRRGGHRPNHAYEYEEADRDLHWHADSVRRYTYHHSSVSSVSSVSSCVSNPPVPPPD

pLDDT: mean 73.37, std 25.49, range [24.81, 98.25]

InterPro domains:
  IPR025644 Putative metallopeptidase [PF14247] (274-334)

Organism: NCBI:txid2816037